Protein AF-A0A925X003-F1 (afdb_monomer_lite)

Secondary structure (DSSP, 8-state):
-EEEESSEEEE-TT-EEEEEEEEE---EEEEESSEEEEES-EEEEEEEE---EEEE-SSEEEEES-EEEEEESSS--EEEEE-SEEEEES-EEESSTTSS--EEEEEESEEEE-TT-EEE-SSEEEEE---HHHHHTTS--------------------------------PPPS-TTSPPP----

pLDDT: mean 78.98, std 20.12, range [41.88, 97.81]

Foldseek 3Di:
DEAAELAEAEAEDAAEAWFEEAAPDQEYEYHHNAEYYYENYEYEREYCEASEYHYHHAAEYEHYLYEYEGAYQHYAYEYEADYQEYAAYLYEYYQPVHVDGHAYEYAYQYYHHDPNYYYHGPHYDYNYVPPVVVVVVPPPPPPPPPPDDPPPPPDDDDDDDDDDDDDPDPDDDDPDPPDDDDDDDD

Structure (mmCIF, N/CA/C/O backbone):
data_AF-A0A925X003-F1
#
_entry.id   AF-A0A925X003-F1
#
loop_
_atom_site.group_PDB
_atom_site.id
_atom_site.type_symbol
_atom_site.label_atom_id
_atom_site.label_alt_id
_atom_site.label_comp_id
_atom_site.label_asym_id
_atom_site.label_entity_id
_atom_site.label_seq_id
_atom_site.pdbx_PDB_ins_code
_atom_site.Cartn_x
_atom_site.Cartn_y
_atom_site.Cartn_z
_atom_site.occupancy
_atom_site.B_iso_or_equiv
_atom_site.auth_seq_id
_atom_site.auth_comp_id
_atom_site.auth_asym_id
_atom_site.auth_atom_id
_atom_site.pdbx_PDB_model_num
ATOM 1 N N . ILE A 1 1 ? -6.497 9.846 -3.759 1.00 91.94 1 ILE A N 1
ATOM 2 C CA . ILE A 1 1 ? -5.250 10.184 -4.488 1.00 91.94 1 ILE A CA 1
ATOM 3 C C . ILE A 1 1 ? -5.078 9.165 -5.602 1.00 91.94 1 ILE A C 1
ATOM 5 O O . ILE A 1 1 ? -5.160 7.982 -5.301 1.00 91.94 1 ILE A O 1
ATOM 9 N N . SER A 1 2 ? -4.863 9.610 -6.844 1.00 94.06 2 SER A N 1
ATOM 10 C CA . SER A 1 2 ? -4.478 8.734 -7.962 1.00 94.06 2 SER A CA 1
ATOM 11 C C . SER A 1 2 ? -3.102 9.140 -8.470 1.00 94.06 2 SER A C 1
ATOM 13 O O . SER A 1 2 ? -2.826 10.336 -8.588 1.00 94.06 2 SER A O 1
ATOM 15 N N . ILE A 1 3 ? -2.245 8.157 -8.727 1.00 95.38 3 ILE A N 1
ATOM 16 C CA . ILE A 1 3 ? -0.948 8.327 -9.376 1.00 95.38 3 ILE A CA 1
ATOM 17 C C . ILE A 1 3 ? -0.920 7.383 -10.565 1.00 95.38 3 ILE A C 1
ATOM 19 O O . ILE A 1 3 ? -0.970 6.167 -10.389 1.00 95.38 3 ILE A O 1
ATOM 23 N N . ASP A 1 4 ? -0.780 7.950 -11.754 1.00 96.44 4 ASP A N 1
ATOM 24 C CA . ASP A 1 4 ? -0.797 7.218 -13.010 1.00 96.44 4 ASP A CA 1
ATOM 25 C C . ASP A 1 4 ? 0.515 7.475 -13.758 1.00 96.44 4 ASP A C 1
ATOM 27 O O . ASP A 1 4 ? 0.908 8.617 -13.998 1.00 96.44 4 ASP A O 1
ATOM 31 N N . SER A 1 5 ? 1.227 6.404 -14.103 1.00 96.94 5 SER A N 1
ATOM 32 C CA . SER A 1 5 ? 2.475 6.460 -14.866 1.00 96.94 5 SER A CA 1
ATOM 33 C C . SER A 1 5 ? 2.458 5.408 -15.961 1.00 96.94 5 SER A C 1
ATOM 35 O O . SER A 1 5 ? 2.131 4.248 -15.718 1.00 96.94 5 SER A O 1
ATOM 37 N N . SER A 1 6 ? 2.896 5.777 -17.164 1.00 95.56 6 SER A N 1
ATOM 38 C CA . SER A 1 6 ? 2.977 4.853 -18.301 1.00 95.56 6 SER A CA 1
ATOM 39 C C . SER A 1 6 ? 4.025 3.751 -18.123 1.00 95.56 6 SER A C 1
ATOM 41 O O . SER A 1 6 ? 4.019 2.774 -18.868 1.00 95.56 6 SER A O 1
ATOM 43 N N . ARG A 1 7 ? 4.938 3.882 -17.150 1.00 95.50 7 ARG A N 1
ATOM 44 C CA . ARG A 1 7 ? 6.029 2.919 -16.957 1.00 95.50 7 ARG A CA 1
ATOM 45 C C . ARG A 1 7 ? 6.270 2.593 -15.494 1.00 95.50 7 ARG A C 1
ATOM 47 O O . ARG A 1 7 ? 5.894 1.516 -15.040 1.00 95.50 7 ARG A O 1
ATOM 54 N N . THR A 1 8 ? 6.912 3.494 -14.762 1.00 96.62 8 THR A N 1
ATOM 55 C CA . THR A 1 8 ? 7.325 3.230 -13.383 1.00 96.62 8 THR A CA 1
ATOM 56 C C . THR A 1 8 ? 6.839 4.334 -12.464 1.00 96.62 8 THR A C 1
ATOM 58 O O . THR A 1 8 ? 6.938 5.512 -12.809 1.00 96.62 8 THR A O 1
ATOM 61 N N . VAL A 1 9 ? 6.347 3.949 -11.289 1.00 97.31 9 VAL A N 1
ATOM 62 C CA . VAL A 1 9 ? 6.157 4.860 -10.156 1.00 97.31 9 VAL A CA 1
ATOM 63 C C . VAL A 1 9 ? 7.247 4.570 -9.135 1.00 97.31 9 VAL A C 1
ATOM 65 O O . VAL A 1 9 ? 7.378 3.435 -8.676 1.00 97.31 9 VAL A O 1
ATOM 68 N N . THR A 1 10 ? 8.018 5.595 -8.778 1.00 96.81 10 THR A N 1
ATOM 69 C CA . THR A 1 10 ? 9.073 5.496 -7.765 1.00 96.81 10 THR A CA 1
ATOM 70 C C . THR A 1 10 ? 8.745 6.404 -6.589 1.00 96.81 10 THR A C 1
ATOM 72 O O . THR A 1 10 ? 8.533 7.600 -6.765 1.00 96.81 10 THR A O 1
ATOM 75 N N . LEU A 1 11 ? 8.730 5.835 -5.386 1.00 95.88 11 LEU A N 1
ATOM 76 C CA . LEU A 1 11 ? 8.597 6.555 -4.119 1.00 95.88 11 LEU A CA 1
ATOM 77 C C . LEU A 1 11 ? 9.862 6.296 -3.307 1.00 95.88 11 LEU A C 1
ATOM 79 O O . LEU A 1 11 ? 10.103 5.162 -2.896 1.00 95.88 11 LEU A O 1
ATOM 83 N N . SER A 1 12 ? 10.679 7.325 -3.104 1.00 95.75 12 SER A N 1
ATOM 84 C CA . SER A 1 12 ? 11.972 7.189 -2.432 1.00 95.75 12 SER A CA 1
ATOM 85 C C . SER A 1 12 ? 12.238 8.293 -1.415 1.00 95.75 12 SER A C 1
ATOM 87 O O . SER A 1 12 ? 11.534 9.301 -1.388 1.00 95.75 12 SER A O 1
ATOM 89 N N . SER A 1 13 ? 13.293 8.130 -0.615 1.00 94.31 13 SER A N 1
ATOM 90 C CA . SER A 1 13 ? 13.905 9.227 0.152 1.00 94.31 13 SER A CA 1
ATOM 91 C C . SER A 1 13 ? 12.955 9.891 1.155 1.00 94.31 13 SER A C 1
ATOM 93 O O . SER A 1 13 ? 12.888 11.114 1.251 1.00 94.31 13 SER A O 1
ATOM 95 N N . GLY A 1 14 ? 12.193 9.088 1.898 1.00 92.38 14 GLY A N 1
ATOM 96 C CA . GLY A 1 14 ? 11.227 9.587 2.875 1.00 92.38 14 GLY A CA 1
ATOM 97 C C . GLY A 1 14 ? 9.902 10.038 2.262 1.00 92.38 14 GLY A C 1
ATOM 98 O O . GLY A 1 14 ? 9.138 10.725 2.941 1.00 92.38 14 GLY A O 1
ATOM 99 N N . ALA A 1 15 ? 9.611 9.685 1.003 1.00 96.12 15 ALA A N 1
ATOM 100 C CA . ALA A 1 15 ? 8.341 10.005 0.357 1.00 96.12 15 ALA A CA 1
ATOM 101 C C . ALA A 1 15 ? 7.148 9.510 1.189 1.00 96.12 15 ALA A C 1
ATOM 103 O O . ALA A 1 15 ? 7.106 8.354 1.623 1.00 96.12 15 ALA A O 1
ATOM 104 N N . ARG A 1 16 ? 6.156 10.387 1.378 1.00 96.25 16 ARG A N 1
ATOM 105 C CA . ARG A 1 16 ? 4.919 10.087 2.106 1.00 96.25 16 ARG A CA 1
ATOM 106 C C . ARG A 1 16 ? 3.718 10.366 1.217 1.00 96.25 16 ARG A C 1
ATOM 108 O O . ARG A 1 16 ? 3.529 11.497 0.782 1.00 96.25 16 ARG A O 1
ATOM 115 N N . LEU A 1 17 ? 2.895 9.350 0.984 1.00 95.00 17 LEU A N 1
ATOM 116 C CA . LEU A 1 17 ? 1.559 9.522 0.422 1.00 95.00 17 LEU A CA 1
ATOM 117 C C . LEU A 1 17 ? 0.558 9.277 1.538 1.00 95.00 17 LEU A C 1
ATOM 119 O O . LEU A 1 17 ? 0.479 8.173 2.068 1.00 95.00 17 LEU A O 1
ATOM 123 N N . ASN A 1 18 ? -0.185 10.312 1.903 1.00 94.38 18 ASN A N 1
ATOM 124 C CA . ASN A 1 18 ? -1.194 10.225 2.942 1.00 94.38 18 ASN A CA 1
ATOM 125 C C . ASN A 1 18 ? -2.528 10.707 2.384 1.00 94.38 18 ASN A C 1
ATOM 127 O O . ASN A 1 18 ? -2.615 11.825 1.876 1.00 94.38 18 ASN A O 1
ATOM 131 N N . ALA A 1 19 ? -3.551 9.871 2.479 1.00 92.69 19 ALA A N 1
ATOM 132 C CA . ALA A 1 19 ? -4.919 10.230 2.165 1.00 92.69 19 ALA A CA 1
ATOM 133 C C . ALA A 1 19 ? -5.775 9.949 3.396 1.00 92.69 19 ALA A C 1
ATOM 135 O O . ALA A 1 19 ? -5.836 8.814 3.859 1.00 92.69 19 ALA A O 1
ATOM 136 N N . ALA A 1 20 ? -6.431 10.987 3.912 1.00 91.12 20 ALA A N 1
ATOM 137 C CA . ALA A 1 20 ? -7.275 10.896 5.093 1.00 91.12 20 ALA A CA 1
ATOM 138 C C . ALA A 1 20 ? -8.682 11.437 4.798 1.00 91.12 20 ALA A C 1
ATOM 140 O O . ALA A 1 20 ? -8.813 12.470 4.141 1.00 91.12 20 ALA A O 1
ATOM 141 N N . ALA A 1 21 ? -9.727 10.770 5.288 1.00 89.06 21 ALA A N 1
ATOM 142 C CA . ALA A 1 21 ? -11.107 11.252 5.205 1.00 89.06 21 ALA A CA 1
ATOM 143 C C . ALA A 1 21 ? -11.893 10.943 6.489 1.00 89.06 21 ALA A C 1
ATOM 145 O O . ALA A 1 21 ? -11.828 9.837 7.010 1.00 89.06 21 ALA A O 1
ATOM 146 N N . ALA A 1 22 ? -12.679 11.901 6.992 1.00 82.75 22 ALA A N 1
ATOM 147 C CA . ALA A 1 22 ? -13.499 11.688 8.192 1.00 82.75 22 ALA A CA 1
ATOM 148 C C . ALA A 1 22 ? -14.695 10.743 7.947 1.00 82.75 22 ALA A C 1
ATOM 150 O O . ALA A 1 22 ? -15.108 10.019 8.845 1.00 82.75 22 ALA A O 1
ATOM 151 N N . GLY A 1 23 ? -15.244 10.749 6.728 1.00 83.12 23 GLY A N 1
ATOM 152 C CA . GLY A 1 23 ? -16.325 9.861 6.294 1.00 83.12 23 GLY A CA 1
ATOM 153 C C . GLY A 1 23 ? -15.812 8.736 5.396 1.00 83.12 23 GLY A C 1
ATOM 154 O O . GLY A 1 23 ? -14.792 8.110 5.676 1.00 83.12 23 GLY A O 1
ATOM 155 N N . THR A 1 24 ? -16.507 8.490 4.290 1.00 83.12 24 THR A N 1
ATOM 156 C CA . THR A 1 24 ? -16.072 7.533 3.266 1.00 83.12 24 THR A CA 1
ATOM 157 C C . THR A 1 24 ? -14.981 8.145 2.384 1.00 83.12 24 THR A C 1
ATOM 159 O O . THR A 1 24 ? -15.151 9.264 1.899 1.00 83.12 24 THR A O 1
ATOM 162 N N . GLY A 1 25 ? -13.870 7.439 2.152 1.00 80.62 25 GLY A N 1
ATOM 163 C CA . GLY A 1 25 ? -12.835 7.898 1.221 1.00 80.62 25 GLY A CA 1
ATOM 164 C C . GLY A 1 25 ? -11.414 7.555 1.648 1.00 80.62 25 GLY A C 1
ATOM 165 O O . GLY A 1 25 ? -11.130 6.431 2.025 1.00 80.62 25 GLY A O 1
ATOM 166 N N . GLY A 1 26 ? -10.486 8.509 1.518 1.00 87.44 26 GLY A N 1
ATOM 167 C CA . GLY A 1 26 ? -9.078 8.287 1.876 1.00 87.44 26 GLY A CA 1
ATOM 168 C C . GLY A 1 26 ? -8.345 7.302 0.957 1.00 87.44 26 GLY A C 1
ATOM 169 O O . GLY A 1 26 ? -7.269 6.833 1.304 1.00 87.44 26 GLY A O 1
ATOM 170 N N . ASN A 1 27 ? -8.904 6.999 -0.218 1.00 91.56 27 ASN A N 1
ATOM 171 C CA . ASN A 1 27 ? -8.339 6.016 -1.138 1.00 91.56 27 ASN A CA 1
ATOM 172 C C . ASN A 1 27 ? -7.027 6.491 -1.770 1.00 91.56 27 ASN A C 1
ATOM 174 O O . ASN A 1 27 ? -6.897 7.654 -2.180 1.00 91.56 27 ASN A O 1
ATOM 178 N N . ILE A 1 28 ? -6.092 5.562 -1.936 1.00 95.44 28 ILE A N 1
ATOM 179 C CA . ILE A 1 28 ? -4.860 5.741 -2.699 1.00 95.44 28 ILE A CA 1
ATOM 180 C C . ILE A 1 28 ? -4.825 4.701 -3.810 1.00 95.44 28 ILE A C 1
ATOM 182 O O . ILE A 1 28 ? -4.938 3.505 -3.561 1.00 95.44 28 ILE A O 1
ATOM 186 N N . THR A 1 29 ? -4.627 5.161 -5.037 1.00 96.38 29 THR A N 1
ATOM 187 C CA . THR A 1 29 ? -4.476 4.300 -6.207 1.00 96.38 29 THR A CA 1
ATOM 188 C C . THR A 1 29 ? -3.176 4.649 -6.908 1.00 96.38 29 THR A C 1
ATOM 190 O O . THR A 1 29 ? -2.893 5.820 -7.163 1.00 96.38 29 THR A O 1
ATOM 193 N N . ILE A 1 30 ? -2.366 3.631 -7.176 1.00 97.38 30 ILE A N 1
ATOM 194 C CA . ILE A 1 30 ? -1.112 3.737 -7.913 1.00 97.38 30 ILE A CA 1
ATOM 195 C C . ILE A 1 30 ? -1.208 2.792 -9.099 1.00 97.38 30 ILE A C 1
ATOM 197 O O . ILE A 1 30 ? -1.195 1.576 -8.920 1.00 97.38 30 ILE A O 1
ATOM 201 N N . ASN A 1 31 ? -1.260 3.358 -10.298 1.00 97.62 31 ASN A N 1
ATOM 202 C CA . ASN A 1 31 ? -1.236 2.622 -11.549 1.00 97.62 31 ASN A CA 1
ATOM 203 C C . ASN A 1 31 ? 0.099 2.886 -12.244 1.00 97.62 31 ASN A C 1
ATOM 205 O O . ASN A 1 31 ? 0.402 4.007 -12.660 1.00 97.62 31 ASN A O 1
ATOM 209 N N . ALA A 1 32 ? 0.913 1.844 -12.373 1.00 97.31 32 ALA A N 1
ATOM 210 C CA . ALA A 1 32 ? 2.138 1.885 -13.154 1.00 97.31 32 ALA A CA 1
ATOM 211 C C . ALA A 1 32 ? 2.002 0.956 -14.358 1.00 97.31 32 ALA A C 1
ATOM 213 O O . ALA A 1 32 ? 1.688 -0.217 -14.194 1.00 97.31 32 ALA A O 1
ATOM 214 N N . GLY A 1 33 ? 2.321 1.436 -15.560 1.00 95.94 33 GLY A N 1
ATOM 215 C CA . GLY A 1 33 ? 2.274 0.607 -16.771 1.00 95.94 33 GLY A CA 1
ATOM 216 C C . GLY A 1 33 ? 3.242 -0.582 -16.753 1.00 95.94 33 GLY A C 1
ATOM 217 O O . GLY A 1 33 ? 3.091 -1.514 -17.537 1.00 95.94 33 GLY A O 1
ATOM 218 N N . ARG A 1 34 ? 4.232 -0.584 -15.851 1.00 96.88 34 ARG A N 1
ATOM 219 C CA . ARG A 1 34 ? 5.168 -1.696 -15.658 1.00 96.88 34 ARG A CA 1
ATOM 220 C C . ARG A 1 34 ? 5.416 -2.013 -14.187 1.00 96.88 34 ARG A C 1
ATOM 222 O O . ARG A 1 34 ? 5.134 -3.128 -13.760 1.00 96.88 34 ARG A O 1
ATOM 229 N N . SER A 1 35 ? 5.971 -1.078 -13.418 1.00 97.31 35 SER A N 1
ATOM 230 C CA . SER A 1 35 ? 6.507 -1.392 -12.085 1.00 97.31 35 SER A CA 1
ATOM 231 C C . SER A 1 35 ? 6.271 -0.289 -11.058 1.00 97.31 35 SER A C 1
ATOM 233 O O . SER A 1 35 ? 6.329 0.895 -11.376 1.00 97.31 35 SER A O 1
ATOM 235 N N . VAL A 1 36 ? 6.122 -0.674 -9.794 1.00 97.81 36 VAL A N 1
ATOM 236 C CA . VAL A 1 36 ? 6.155 0.245 -8.650 1.00 97.81 36 VAL A CA 1
ATOM 237 C C . VAL A 1 36 ? 7.387 -0.072 -7.812 1.00 97.81 36 VAL A C 1
ATOM 239 O O . VAL A 1 36 ? 7.622 -1.224 -7.451 1.00 97.81 36 VAL A O 1
ATOM 242 N N . GLN A 1 37 ? 8.191 0.947 -7.517 1.00 97.31 37 GLN A N 1
ATOM 243 C CA . GLN A 1 37 ? 9.377 0.832 -6.675 1.00 97.31 37 GLN A CA 1
ATOM 244 C C . GLN A 1 37 ? 9.262 1.769 -5.483 1.00 97.31 37 GLN A C 1
ATOM 246 O O . GLN A 1 37 ? 9.057 2.974 -5.629 1.00 97.31 37 GLN A O 1
ATOM 251 N N . ARG A 1 38 ? 9.413 1.211 -4.289 1.00 96.75 38 ARG A N 1
ATOM 252 C CA . ARG A 1 38 ? 9.300 1.935 -3.032 1.00 96.75 38 ARG A CA 1
ATOM 253 C C . ARG A 1 38 ? 10.524 1.685 -2.180 1.00 96.75 38 ARG A C 1
ATOM 255 O O . ARG A 1 38 ? 10.875 0.535 -1.934 1.00 96.75 38 ARG A O 1
ATOM 262 N N . ARG A 1 39 ? 11.167 2.759 -1.738 1.00 97.38 39 ARG A N 1
ATOM 263 C CA . ARG A 1 39 ? 12.346 2.705 -0.878 1.00 97.38 39 ARG A CA 1
ATOM 264 C C . ARG A 1 39 ? 12.253 3.781 0.190 1.00 97.38 39 ARG A C 1
ATOM 266 O O . ARG A 1 39 ? 12.095 4.942 -0.155 1.00 97.38 39 ARG A O 1
ATOM 273 N N . ASP A 1 40 ? 12.362 3.415 1.460 1.00 96.81 40 ASP A N 1
ATOM 274 C CA . ASP A 1 40 ? 12.322 4.380 2.568 1.00 96.81 40 ASP A CA 1
ATOM 275 C C . ASP A 1 40 ? 11.092 5.308 2.469 1.00 96.81 40 ASP A C 1
ATOM 277 O O . ASP A 1 40 ? 11.211 6.531 2.444 1.00 96.81 40 ASP A O 1
ATOM 281 N N . SER A 1 41 ? 9.897 4.736 2.292 1.00 97.06 41 SER A N 1
ATOM 282 C CA . SER A 1 41 ? 8.677 5.498 1.989 1.00 97.06 41 SER A CA 1
ATOM 283 C C . SER A 1 41 ? 7.471 5.016 2.789 1.00 97.06 41 SER A C 1
ATOM 285 O O . SER A 1 41 ? 7.400 3.861 3.213 1.00 97.06 41 SER A O 1
ATOM 287 N N . THR A 1 42 ? 6.454 5.864 2.915 1.00 97.12 42 THR A N 1
ATOM 288 C CA . THR A 1 42 ? 5.212 5.542 3.633 1.00 97.12 42 THR A CA 1
ATOM 289 C C . THR A 1 42 ? 3.992 5.838 2.767 1.00 97.12 42 THR A C 1
ATOM 291 O O . THR A 1 42 ? 3.889 6.914 2.182 1.00 97.12 42 THR A O 1
ATOM 294 N N . ILE A 1 43 ? 3.063 4.884 2.684 1.00 96.44 43 ILE A N 1
ATOM 295 C CA . ILE A 1 43 ? 1.721 5.098 2.136 1.00 96.44 43 ILE A CA 1
ATOM 296 C C . ILE A 1 43 ? 0.733 4.839 3.259 1.00 96.44 43 ILE A C 1
ATOM 298 O O . ILE A 1 43 ? 0.748 3.750 3.829 1.00 96.44 43 ILE A O 1
ATOM 302 N N . THR A 1 44 ? -0.131 5.812 3.521 1.00 94.94 44 THR A N 1
ATOM 303 C CA . THR A 1 44 ? -1.205 5.703 4.502 1.00 94.94 44 THR A CA 1
ATOM 304 C C . THR A 1 44 ? -2.523 6.117 3.867 1.00 94.94 44 THR A C 1
ATOM 306 O O . THR A 1 44 ? -2.667 7.254 3.423 1.00 94.94 44 THR A O 1
ATOM 309 N N . ALA A 1 45 ? -3.482 5.200 3.832 1.00 93.81 45 ALA A N 1
ATOM 310 C CA . ALA A 1 45 ? -4.873 5.488 3.511 1.00 93.81 45 ALA A CA 1
ATOM 311 C C . ALA A 1 45 ? -5.690 5.333 4.790 1.00 93.81 45 ALA A C 1
ATOM 313 O O . ALA A 1 45 ? -5.748 4.243 5.353 1.00 93.81 45 ALA A O 1
ATOM 314 N N . ALA A 1 46 ? -6.295 6.413 5.266 1.00 91.19 46 ALA A N 1
ATOM 315 C CA . ALA A 1 46 ? -7.083 6.419 6.487 1.00 91.19 46 ALA A CA 1
ATOM 316 C C . ALA A 1 46 ? -8.470 6.989 6.214 1.00 91.19 46 ALA A C 1
ATOM 318 O O . ALA A 1 46 ? -8.606 8.097 5.697 1.00 91.19 46 ALA A O 1
ATOM 319 N N . ALA A 1 47 ? -9.520 6.262 6.571 1.00 86.75 47 ALA A N 1
ATOM 320 C CA . ALA A 1 47 ? -10.862 6.806 6.460 1.00 86.75 47 ALA A CA 1
ATOM 321 C C . ALA A 1 47 ? -11.817 6.307 7.536 1.00 86.75 47 ALA A C 1
ATOM 323 O O . ALA A 1 47 ? -11.628 5.234 8.112 1.00 86.75 47 ALA A O 1
ATOM 324 N N . GLY A 1 48 ? -12.879 7.085 7.758 1.00 80.12 48 GLY A N 1
ATOM 325 C CA . GLY A 1 48 ? -14.047 6.645 8.514 1.00 80.12 48 GLY A CA 1
ATOM 326 C C . GLY A 1 48 ? -14.597 5.343 7.934 1.00 80.12 48 GLY A C 1
ATOM 327 O O . GLY A 1 48 ? -14.705 4.360 8.651 1.00 80.12 48 GLY A O 1
ATOM 328 N N . ASN A 1 49 ? -14.821 5.293 6.618 1.00 81.44 49 ASN A N 1
ATOM 329 C CA . ASN A 1 49 ? -15.153 4.071 5.877 1.00 81.44 49 ASN A CA 1
ATOM 330 C C . ASN A 1 49 ? -14.266 3.944 4.626 1.00 81.44 49 ASN A C 1
ATOM 332 O O . ASN A 1 49 ? -14.020 4.945 3.950 1.00 81.44 49 ASN A O 1
ATOM 336 N N . GLN A 1 50 ? -13.855 2.718 4.274 1.00 75.62 50 GLN A N 1
ATOM 337 C CA . GLN A 1 50 ? -13.209 2.408 2.987 1.00 75.62 50 GLN A CA 1
ATOM 338 C C . GLN A 1 50 ? -11.864 3.106 2.705 1.00 75.62 50 GLN A C 1
ATOM 340 O O . GLN A 1 50 ? -11.659 3.595 1.601 1.00 75.62 50 GLN A O 1
ATOM 345 N N . GLY A 1 51 ? -10.922 3.119 3.654 1.00 87.44 51 GLY A N 1
ATOM 346 C CA . GLY A 1 51 ? -9.553 3.608 3.422 1.00 87.44 51 GLY A CA 1
ATOM 347 C C . GLY A 1 51 ? -8.724 2.639 2.572 1.00 87.44 51 GLY A C 1
ATOM 348 O O . GLY A 1 51 ? -7.913 1.896 3.119 1.00 87.44 51 GLY A O 1
ATOM 349 N N . ASN A 1 52 ? -8.947 2.599 1.253 1.00 91.94 52 ASN A N 1
ATOM 350 C CA . ASN A 1 52 ? -8.344 1.581 0.388 1.00 91.94 52 ASN A CA 1
ATOM 351 C C . ASN A 1 52 ? -7.002 2.006 -0.213 1.00 91.94 52 ASN A C 1
ATOM 353 O O . ASN A 1 52 ? -6.782 3.170 -0.553 1.00 91.94 52 ASN A O 1
ATOM 357 N N . ILE A 1 53 ? -6.133 1.024 -0.436 1.00 96.00 53 ILE A N 1
ATOM 358 C CA . ILE A 1 53 ? -4.892 1.172 -1.194 1.00 96.00 53 ILE A CA 1
ATOM 359 C C . ILE A 1 53 ? -4.918 0.167 -2.339 1.00 96.00 53 ILE A C 1
ATOM 361 O O . ILE A 1 53 ? -4.976 -1.032 -2.101 1.00 96.00 53 ILE A O 1
ATOM 365 N N . ALA A 1 54 ? -4.835 0.648 -3.573 1.00 96.88 54 ALA A N 1
ATOM 366 C CA . ALA A 1 54 ? -4.697 -0.189 -4.759 1.00 96.88 54 ALA A CA 1
ATOM 367 C C . ALA A 1 54 ? -3.360 0.105 -5.446 1.00 96.88 54 ALA A C 1
ATOM 369 O O . ALA A 1 54 ? -3.070 1.256 -5.780 1.00 96.88 54 ALA A O 1
ATOM 370 N N . ILE A 1 55 ? -2.542 -0.928 -5.642 1.00 97.38 55 ILE A N 1
ATOM 371 C CA . ILE A 1 55 ? -1.262 -0.853 -6.347 1.00 97.38 55 ILE A CA 1
ATOM 372 C C . ILE A 1 55 ? -1.319 -1.816 -7.531 1.00 97.38 55 ILE A C 1
ATOM 374 O O . ILE A 1 55 ? -1.205 -3.028 -7.360 1.00 97.38 55 ILE A O 1
ATOM 378 N N . ASN A 1 56 ? -1.458 -1.250 -8.727 1.00 97.06 56 ASN A N 1
ATOM 379 C CA . ASN A 1 56 ? -1.551 -1.988 -9.978 1.00 97.06 56 ASN A CA 1
ATOM 380 C C . ASN A 1 56 ? -0.255 -1.792 -10.766 1.00 97.06 56 ASN A C 1
ATOM 382 O O . ASN A 1 56 ? 0.105 -0.667 -11.133 1.00 97.06 56 ASN A O 1
ATOM 386 N N . ALA A 1 57 ? 0.472 -2.883 -10.997 1.00 96.56 57 ALA A N 1
ATOM 387 C CA . ALA A 1 57 ? 1.750 -2.850 -11.694 1.00 96.56 57 ALA A CA 1
ATOM 388 C C . ALA A 1 57 ? 1.985 -4.182 -12.417 1.00 96.56 57 ALA A C 1
ATOM 390 O O . ALA A 1 57 ? 2.445 -5.124 -11.785 1.00 96.56 57 ALA A O 1
ATOM 391 N N . PRO A 1 58 ? 1.766 -4.280 -13.738 1.00 95.88 58 PRO A N 1
ATOM 392 C CA . PRO A 1 58 ? 1.739 -5.563 -14.440 1.00 95.88 58 PRO A CA 1
ATOM 393 C C . PRO A 1 58 ? 2.994 -6.424 -14.268 1.00 95.88 58 PRO A C 1
ATOM 395 O O . PRO A 1 58 ? 2.934 -7.641 -14.373 1.00 95.88 58 PRO A O 1
ATOM 398 N N . HIS A 1 59 ? 4.156 -5.813 -14.034 1.00 96.19 59 HIS A N 1
ATOM 399 C CA . HIS A 1 59 ? 5.412 -6.538 -13.910 1.00 96.19 59 HIS A CA 1
ATOM 400 C C . HIS A 1 59 ? 5.823 -6.760 -12.456 1.00 96.19 59 HIS A C 1
ATOM 402 O O . HIS A 1 59 ? 6.111 -7.888 -12.071 1.00 96.19 59 HIS A O 1
ATOM 408 N N . SER A 1 60 ? 5.939 -5.700 -11.651 1.00 96.50 60 SER A N 1
ATOM 409 C CA . SER A 1 60 ? 6.510 -5.853 -10.308 1.00 96.50 60 SER A CA 1
ATOM 410 C C . SER A 1 60 ? 6.149 -4.744 -9.328 1.00 96.50 60 SER A C 1
ATOM 412 O O . SER A 1 60 ? 6.220 -3.563 -9.679 1.00 96.50 60 SER A O 1
ATOM 414 N N . VAL A 1 61 ? 5.944 -5.117 -8.066 1.00 97.81 61 VAL A N 1
ATOM 415 C CA . VAL A 1 61 ? 5.902 -4.209 -6.913 1.00 97.81 61 VAL A CA 1
ATOM 416 C C . VAL A 1 61 ? 7.059 -4.545 -5.976 1.00 97.81 61 VAL A C 1
ATOM 418 O O . VAL A 1 61 ? 7.121 -5.629 -5.404 1.00 97.81 61 VAL A O 1
ATOM 421 N N . ILE A 1 62 ? 7.991 -3.607 -5.822 1.00 97.56 62 ILE A N 1
ATOM 422 C CA . ILE A 1 62 ? 9.170 -3.760 -4.963 1.00 97.56 62 ILE A CA 1
ATOM 423 C C . ILE A 1 62 ? 9.057 -2.767 -3.810 1.00 97.56 62 ILE A C 1
ATOM 425 O O . ILE A 1 62 ? 9.006 -1.557 -4.039 1.00 97.56 62 ILE A O 1
ATOM 429 N N . VAL A 1 63 ? 9.042 -3.275 -2.580 1.00 97.06 63 VAL A N 1
ATOM 430 C CA . VAL A 1 63 ? 8.880 -2.505 -1.345 1.00 97.06 63 VAL A CA 1
ATOM 431 C C . VAL A 1 63 ? 10.086 -2.764 -0.446 1.00 97.06 63 VAL A C 1
ATOM 433 O O . VAL A 1 63 ? 10.299 -3.878 0.027 1.00 97.06 63 VAL A O 1
ATOM 436 N N . LEU A 1 64 ? 10.908 -1.733 -0.259 1.00 97.38 64 LEU A N 1
ATOM 437 C CA . LEU A 1 64 ? 12.153 -1.773 0.506 1.00 97.38 64 LEU A CA 1
ATOM 438 C C . LEU A 1 64 ? 12.076 -0.755 1.645 1.00 97.38 64 LEU A C 1
ATOM 440 O O . LEU A 1 64 ? 11.782 0.417 1.383 1.00 97.38 64 LEU A O 1
ATOM 444 N N . ASN A 1 65 ? 12.359 -1.169 2.882 1.00 97.00 65 ASN A N 1
ATOM 445 C CA . ASN A 1 65 ? 12.343 -0.293 4.064 1.00 97.00 65 ASN A CA 1
ATOM 446 C C . ASN A 1 65 ? 11.095 0.614 4.122 1.00 97.00 65 ASN A C 1
ATOM 448 O O . ASN A 1 65 ? 11.197 1.817 4.360 1.00 97.00 65 ASN A O 1
ATOM 452 N N . SER A 1 66 ? 9.926 0.100 3.744 1.00 97.81 66 SER A N 1
ATOM 453 C CA . SER A 1 66 ? 8.746 0.933 3.506 1.00 97.81 66 SER A CA 1
ATOM 454 C C . SER A 1 66 ? 7.516 0.374 4.199 1.00 97.81 66 SER A C 1
ATOM 456 O O . SER A 1 66 ? 7.395 -0.827 4.435 1.00 97.81 66 SER A O 1
ATOM 458 N N . THR A 1 67 ? 6.565 1.265 4.464 1.00 97.19 67 THR A N 1
ATOM 459 C CA . THR A 1 67 ? 5.293 0.909 5.095 1.00 97.19 67 THR A CA 1
ATOM 460 C C . THR A 1 67 ? 4.124 1.226 4.163 1.00 97.19 67 THR A C 1
ATOM 462 O O . THR A 1 67 ? 4.093 2.274 3.498 1.00 97.19 67 THR A O 1
ATOM 465 N N . ILE A 1 68 ? 3.170 0.300 4.092 1.00 96.56 68 ILE A N 1
ATOM 466 C CA . ILE A 1 68 ? 1.852 0.455 3.467 1.00 96.56 68 ILE A CA 1
ATOM 467 C C . ILE A 1 68 ? 0.828 0.231 4.569 1.00 96.56 68 ILE A C 1
ATOM 469 O O . ILE A 1 68 ? 0.779 -0.862 5.117 1.00 96.56 68 ILE A O 1
ATOM 473 N N . THR A 1 69 ? 0.015 1.232 4.880 1.00 95.00 69 THR A N 1
ATOM 474 C CA . THR A 1 69 ? -0.961 1.146 5.964 1.00 95.00 69 THR A CA 1
ATOM 475 C C . THR A 1 69 ? -2.333 1.575 5.480 1.00 95.00 69 THR A C 1
ATOM 477 O O . THR A 1 69 ? -2.506 2.717 5.056 1.00 95.00 69 THR A O 1
ATOM 480 N N . ALA A 1 70 ? -3.314 0.688 5.596 1.00 92.75 70 ALA A N 1
ATOM 481 C CA . ALA A 1 70 ? -4.719 1.032 5.427 1.00 92.75 70 ALA A CA 1
ATOM 482 C C . ALA A 1 70 ? -5.408 1.056 6.793 1.00 92.75 70 ALA A C 1
ATOM 484 O O . ALA A 1 70 ? -5.182 0.187 7.634 1.00 92.75 70 ALA A O 1
ATOM 485 N N . GLN A 1 71 ? -6.243 2.065 7.018 1.00 89.75 71 GLN A N 1
ATOM 486 C CA . GLN A 1 71 ? -7.010 2.247 8.244 1.00 89.75 71 GLN A CA 1
ATOM 487 C C . GLN A 1 71 ? -8.470 2.512 7.887 1.00 89.75 71 GLN A C 1
ATOM 489 O O . GLN A 1 71 ? -8.781 3.442 7.139 1.00 89.75 71 GLN A O 1
ATOM 494 N N . ALA A 1 72 ? -9.362 1.718 8.470 1.00 84.56 72 ALA A N 1
ATOM 495 C CA . ALA A 1 72 ? -10.799 1.948 8.450 1.00 84.56 72 ALA A CA 1
ATOM 496 C C . ALA A 1 72 ? -11.314 1.968 9.896 1.00 84.56 72 ALA A C 1
ATOM 498 O O . ALA A 1 72 ? -10.945 1.094 10.676 1.00 84.56 72 ALA A O 1
ATOM 499 N N . GLN A 1 73 ? -12.124 2.970 10.251 1.00 80.75 73 GLN A N 1
ATOM 500 C CA . GLN A 1 73 ? -12.754 3.079 11.581 1.00 80.75 73 GLN A CA 1
ATOM 501 C C . GLN A 1 73 ? -14.139 2.407 11.634 1.00 80.75 73 GLN A C 1
ATOM 503 O O . GLN A 1 73 ? -14.572 1.950 12.685 1.00 80.75 73 GLN A O 1
ATOM 508 N N . GLY A 1 74 ? -14.845 2.376 10.504 1.00 77.44 74 GLY A N 1
ATOM 509 C CA . GLY A 1 74 ? -16.166 1.782 10.325 1.00 77.44 74 GLY A CA 1
ATOM 510 C C . GLY A 1 74 ? -16.108 0.543 9.435 1.00 77.44 74 GLY A C 1
ATOM 511 O O . GLY A 1 74 ? -15.386 -0.411 9.717 1.00 77.44 74 GLY A O 1
ATOM 512 N N . THR A 1 75 ? -16.873 0.521 8.340 1.00 70.94 75 THR A N 1
ATOM 513 C CA . THR A 1 75 ? -16.896 -0.647 7.443 1.00 70.94 75 THR A CA 1
ATOM 514 C C . THR A 1 75 ? -15.684 -0.658 6.514 1.00 70.94 75 THR A C 1
ATOM 516 O O . THR A 1 75 ? -15.538 0.219 5.664 1.00 70.94 75 THR A O 1
ATOM 519 N N . GLY A 1 76 ? -14.840 -1.680 6.715 1.00 68.69 76 GLY A N 1
ATOM 520 C CA . GLY A 1 76 ? -13.899 -2.306 5.778 1.00 68.69 76 GLY A CA 1
ATOM 521 C C . GLY A 1 76 ? -13.057 -1.397 4.876 1.00 68.69 76 GLY A C 1
ATOM 522 O O . GLY A 1 76 ? -13.576 -0.724 3.994 1.00 68.69 76 GLY A O 1
ATOM 523 N N . GLY A 1 77 ? -11.734 -1.481 5.014 1.00 83.38 77 GLY A N 1
ATOM 524 C CA . GLY A 1 77 ? -10.782 -1.095 3.967 1.00 83.38 77 GLY A CA 1
ATOM 525 C C . GLY A 1 77 ? -10.233 -2.319 3.228 1.00 83.38 77 GLY A C 1
ATOM 526 O O . GLY A 1 77 ? -10.429 -3.458 3.672 1.00 83.38 77 GLY A O 1
ATOM 527 N N . ALA A 1 78 ? -9.516 -2.068 2.134 1.00 91.88 78 ALA A N 1
ATOM 528 C CA . ALA A 1 78 ? -8.764 -3.065 1.384 1.00 91.88 78 ALA A CA 1
ATOM 529 C C . ALA A 1 78 ? -7.374 -2.550 0.972 1.00 91.88 78 ALA A C 1
ATOM 531 O O . ALA A 1 78 ? -7.227 -1.409 0.536 1.00 91.88 78 ALA A O 1
ATOM 532 N N . ILE A 1 79 ? -6.362 -3.411 1.053 1.00 95.31 79 ILE A N 1
ATOM 533 C CA . ILE A 1 79 ? -5.073 -3.242 0.379 1.00 95.31 79 ILE A CA 1
ATOM 534 C C . ILE A 1 79 ? -5.031 -4.275 -0.743 1.00 95.31 79 ILE A C 1
ATOM 536 O O . ILE A 1 79 ? -5.028 -5.467 -0.464 1.00 95.31 79 ILE A O 1
ATOM 540 N N . SER A 1 80 ? -4.992 -3.833 -1.995 1.00 96.31 80 SER A N 1
ATOM 541 C CA . SER A 1 80 ? -4.872 -4.698 -3.169 1.00 96.31 80 SER A CA 1
ATOM 542 C C . SER A 1 80 ? -3.549 -4.436 -3.874 1.00 96.31 80 SER A C 1
ATOM 544 O O . SER A 1 80 ? -3.238 -3.290 -4.206 1.00 96.31 80 SER A O 1
ATOM 546 N N . ILE A 1 81 ? -2.778 -5.493 -4.109 1.00 96.56 81 ILE A N 1
ATOM 547 C CA . ILE A 1 81 ? -1.508 -5.446 -4.833 1.00 96.56 81 ILE A CA 1
ATOM 548 C C . ILE A 1 81 ? -1.576 -6.499 -5.940 1.00 96.56 81 ILE A C 1
ATOM 550 O O . ILE A 1 81 ? -1.681 -7.686 -5.639 1.00 96.56 81 ILE A O 1
ATOM 554 N N . ASP A 1 82 ? -1.527 -6.055 -7.197 1.00 96.19 82 ASP A N 1
ATOM 555 C CA . ASP A 1 82 ? -1.676 -6.925 -8.376 1.00 96.19 82 ASP A CA 1
ATOM 556 C C . ASP A 1 82 ? -0.515 -6.774 -9.386 1.00 96.19 82 ASP A C 1
ATOM 558 O O . ASP A 1 82 ? -0.584 -5.966 -10.326 1.00 96.19 82 ASP A O 1
ATOM 562 N N . PRO A 1 83 ? 0.622 -7.456 -9.144 1.00 95.75 83 PRO A N 1
ATOM 563 C CA . PRO A 1 83 ? 1.704 -7.594 -10.107 1.00 95.75 83 PRO A CA 1
ATOM 564 C C . PRO A 1 83 ? 2.111 -9.050 -10.331 1.00 95.75 83 PRO A C 1
ATOM 566 O O . PRO A 1 83 ? 1.912 -9.897 -9.481 1.00 95.75 83 PRO A O 1
ATOM 569 N N . ARG A 1 84 ? 2.885 -9.336 -11.377 1.00 93.94 84 ARG A N 1
ATOM 570 C CA . ARG A 1 84 ? 3.516 -10.665 -11.505 1.00 93.94 84 ARG A CA 1
ATOM 571 C C . ARG A 1 84 ? 4.517 -10.990 -10.388 1.00 93.94 84 ARG A C 1
ATOM 573 O O . ARG A 1 84 ? 4.650 -12.138 -9.981 1.00 93.94 84 ARG A O 1
ATOM 580 N N . PHE A 1 85 ? 5.232 -9.986 -9.880 1.00 93.00 85 PHE A N 1
ATOM 581 C CA . PHE A 1 85 ? 6.248 -10.167 -8.836 1.00 93.00 85 PHE A CA 1
ATOM 582 C C . PHE A 1 85 ? 6.080 -9.161 -7.695 1.00 93.00 85 PHE A C 1
ATOM 584 O O . PHE A 1 85 ? 6.102 -7.950 -7.924 1.00 93.00 85 PHE A O 1
ATOM 591 N N . VAL A 1 86 ? 6.007 -9.645 -6.456 1.00 95.31 86 VAL A N 1
ATOM 592 C CA . VAL A 1 86 ? 6.057 -8.823 -5.239 1.00 95.31 86 VAL A CA 1
ATOM 593 C C . VAL A 1 86 ? 7.327 -9.128 -4.459 1.00 95.31 86 VAL A C 1
ATOM 595 O O . VAL A 1 86 ? 7.637 -10.285 -4.186 1.00 95.31 86 VAL A O 1
ATOM 598 N N . VAL A 1 87 ? 8.048 -8.080 -4.064 1.00 95.44 87 VAL A N 1
ATOM 599 C CA . VAL A 1 87 ? 9.217 -8.187 -3.184 1.00 95.44 87 VAL A CA 1
ATOM 600 C C . VAL A 1 87 ? 9.034 -7.271 -1.984 1.00 95.44 87 VAL A C 1
ATOM 602 O O . VAL A 1 87 ? 8.911 -6.057 -2.154 1.00 95.44 87 VAL A O 1
ATOM 605 N N . LEU A 1 88 ? 9.065 -7.842 -0.783 1.00 95.62 88 LEU A N 1
ATOM 606 C CA . LEU A 1 88 ? 9.076 -7.131 0.490 1.00 95.62 88 LEU A CA 1
ATOM 607 C C . LEU A 1 88 ? 10.425 -7.365 1.176 1.00 95.62 88 LEU A C 1
ATOM 609 O O . LEU A 1 88 ? 10.800 -8.503 1.457 1.00 95.62 88 LEU A O 1
ATOM 613 N N . ASN A 1 89 ? 11.157 -6.284 1.434 1.00 95.44 89 ASN A N 1
ATOM 614 C CA . ASN A 1 89 ? 12.402 -6.312 2.198 1.00 95.44 89 ASN A CA 1
ATOM 615 C C . ASN A 1 89 ? 12.352 -5.242 3.289 1.00 95.44 89 ASN A C 1
ATOM 617 O O . ASN A 1 89 ? 12.134 -4.069 2.961 1.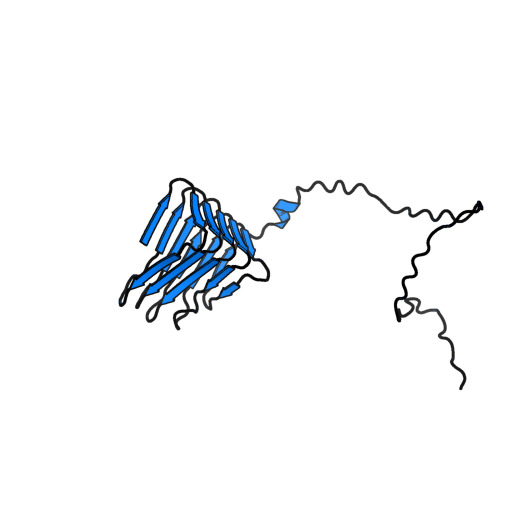00 95.44 89 ASN A O 1
ATOM 621 N N . LYS A 1 90 ? 12.522 -5.619 4.564 1.00 96.25 90 LYS A N 1
ATOM 622 C CA . LYS A 1 90 ? 12.400 -4.709 5.718 1.00 96.25 90 LYS A CA 1
ATOM 623 C C . LYS A 1 90 ? 11.129 -3.861 5.678 1.00 96.25 90 LYS A C 1
ATOM 625 O O . LYS A 1 90 ? 11.164 -2.659 5.932 1.00 96.25 90 LYS A O 1
ATOM 630 N N . SER A 1 91 ? 10.025 -4.444 5.224 1.00 97.19 91 SER A N 1
ATOM 631 C CA . SER A 1 91 ? 8.822 -3.691 4.872 1.00 97.19 91 SER A CA 1
ATOM 632 C C . SER A 1 91 ? 7.581 -4.255 5.532 1.00 97.19 91 SER A C 1
ATOM 634 O O . SER A 1 91 ? 7.460 -5.460 5.735 1.00 97.19 91 SER A O 1
ATOM 636 N N . THR A 1 92 ? 6.628 -3.371 5.810 1.00 96.81 92 THR A N 1
ATOM 637 C CA . THR A 1 92 ? 5.393 -3.743 6.498 1.00 96.81 92 THR A CA 1
ATOM 638 C C . THR A 1 92 ? 4.177 -3.337 5.682 1.00 96.81 92 THR A C 1
ATOM 640 O O . THR A 1 92 ? 4.001 -2.162 5.355 1.00 96.81 92 THR A O 1
ATOM 643 N N . ILE A 1 93 ? 3.312 -4.305 5.394 1.00 95.81 93 ILE A N 1
ATOM 644 C CA . ILE A 1 93 ? 1.948 -4.075 4.916 1.00 95.81 93 ILE A CA 1
ATOM 645 C C . ILE A 1 93 ? 1.027 -4.243 6.120 1.00 95.81 93 ILE A C 1
ATOM 647 O O . ILE A 1 93 ? 0.983 -5.315 6.710 1.00 95.81 93 ILE A O 1
ATOM 651 N N . ASN A 1 94 ? 0.328 -3.186 6.516 1.00 93.62 94 ASN A N 1
ATOM 652 C CA . ASN A 1 94 ? -0.451 -3.136 7.743 1.00 93.62 94 ASN A CA 1
ATOM 653 C C . ASN A 1 94 ? -1.929 -2.847 7.456 1.00 93.62 94 ASN A C 1
ATOM 655 O O . ASN A 1 94 ? -2.306 -1.710 7.166 1.00 93.62 94 ASN A O 1
ATOM 659 N N . GLY A 1 95 ? -2.753 -3.887 7.565 1.00 91.06 95 GLY A N 1
ATOM 660 C CA . GLY A 1 95 ? -4.211 -3.820 7.552 1.00 91.06 95 GLY A CA 1
ATOM 661 C C . GLY A 1 95 ? -4.851 -3.766 8.946 1.00 91.06 95 GLY A C 1
ATOM 662 O O . GLY A 1 95 ? -6.068 -3.683 9.039 1.00 91.06 95 GLY A O 1
ATOM 663 N N . LEU A 1 96 ? -4.069 -3.782 10.032 1.00 88.44 96 LEU A N 1
ATOM 664 C CA . LEU A 1 96 ? -4.572 -3.793 11.418 1.00 88.44 96 LEU A CA 1
ATOM 665 C C . LEU A 1 96 ? -4.565 -2.408 12.089 1.00 88.44 96 LEU A C 1
ATOM 667 O O . LEU A 1 96 ? -5.068 -2.232 13.197 1.00 88.44 96 LEU A O 1
ATOM 671 N N . ALA A 1 97 ? -3.990 -1.393 11.443 1.00 79.00 97 ALA A N 1
ATOM 672 C CA . ALA A 1 97 ? -3.685 -0.108 12.074 1.00 79.00 97 ALA A CA 1
ATOM 673 C C . ALA A 1 97 ? -4.903 0.774 12.417 1.00 79.00 97 ALA A C 1
ATOM 675 O O . ALA A 1 97 ? -4.719 1.826 13.029 1.00 79.00 97 ALA A O 1
ATOM 676 N N . GLY A 1 98 ? -6.113 0.423 11.971 1.00 73.81 98 GLY A N 1
ATOM 677 C CA . GLY A 1 98 ? -7.328 1.233 12.138 1.00 73.81 98 GLY A CA 1
ATOM 678 C C . GLY 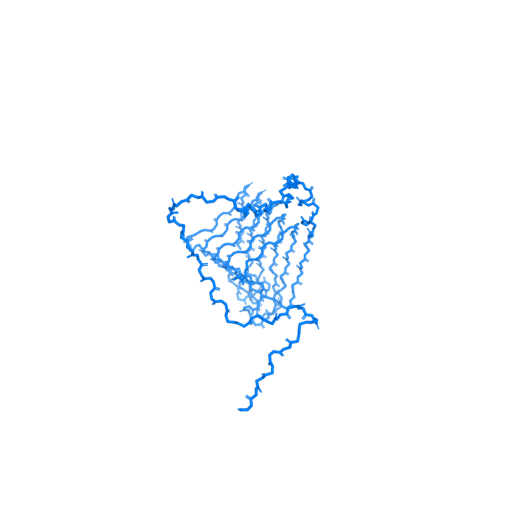A 1 98 ? -8.242 0.812 13.290 1.00 73.81 98 GLY A C 1
ATOM 679 O O . GLY A 1 98 ? -9.267 1.452 13.489 1.00 73.81 98 GLY A O 1
ATOM 680 N N . GLY A 1 99 ? -7.909 -0.255 14.023 1.00 75.62 99 GLY A N 1
ATOM 681 C CA . GLY A 1 99 ? -8.799 -0.882 15.011 1.00 75.62 99 GLY A CA 1
ATOM 682 C C . GLY A 1 99 ? -9.780 -1.886 14.397 1.00 75.62 99 GLY A C 1
ATOM 683 O O . GLY A 1 99 ? -10.166 -2.837 15.067 1.00 75.62 99 GLY A O 1
ATOM 684 N N . GLN A 1 100 ? -10.101 -1.732 13.109 1.00 83.81 100 GLN A N 1
ATOM 685 C CA . GLN A 1 100 ? -10.768 -2.745 12.300 1.00 83.81 100 GLN A CA 1
ATOM 686 C C . GLN A 1 100 ? -9.779 -3.352 11.302 1.00 83.81 100 GLN A C 1
ATOM 688 O O . GLN A 1 100 ? -9.062 -2.621 10.615 1.00 83.81 100 GLN A O 1
ATOM 693 N N . ASP A 1 101 ? -9.777 -4.680 11.195 1.00 83.31 101 ASP A N 1
ATOM 694 C CA . ASP A 1 101 ? -8.975 -5.378 10.193 1.00 83.31 101 ASP A CA 1
ATOM 695 C C . ASP A 1 101 ? -9.433 -5.024 8.768 1.00 83.31 101 ASP A C 1
ATOM 697 O O . ASP A 1 101 ? -10.626 -4.981 8.446 1.00 83.31 101 ASP A O 1
ATOM 701 N N . VAL A 1 102 ? -8.460 -4.777 7.901 1.00 89.38 102 VAL A N 1
ATOM 702 C CA . VAL A 1 102 ? -8.593 -4.442 6.483 1.00 89.38 102 VAL A CA 1
ATOM 703 C C . VAL A 1 102 ? -8.176 -5.660 5.663 1.00 89.38 102 VAL A C 1
ATOM 705 O O . VAL A 1 102 ? -7.140 -6.259 5.926 1.00 89.38 102 VAL A O 1
ATOM 708 N N . LEU A 1 103 ? -8.960 -5.992 4.633 1.00 90.69 103 LEU A N 1
ATOM 709 C CA . LEU A 1 103 ? -8.649 -7.086 3.711 1.00 90.69 103 LEU A CA 1
ATOM 710 C C . LEU A 1 103 ? -7.342 -6.778 2.977 1.00 90.69 103 LEU A C 1
ATOM 712 O O . LEU A 1 103 ? -7.241 -5.742 2.323 1.00 90.69 103 LEU A O 1
ATOM 716 N N . VAL A 1 104 ? -6.368 -7.681 3.024 1.00 94.00 104 VAL A N 1
ATOM 717 C CA . VAL A 1 104 ? -5.151 -7.565 2.210 1.00 94.00 104 VAL A CA 1
ATOM 718 C C . VAL A 1 104 ? -5.187 -8.632 1.135 1.00 94.00 104 VAL A C 1
ATOM 720 O O . VAL A 1 104 ? -5.175 -9.820 1.430 1.00 94.00 104 VAL A O 1
ATOM 723 N N . THR A 1 105 ? -5.246 -8.210 -0.120 1.00 94.69 105 THR A N 1
ATOM 724 C CA . THR A 1 105 ? -5.195 -9.085 -1.288 1.00 94.69 105 THR A CA 1
ATOM 725 C C . THR A 1 105 ? -3.884 -8.869 -2.027 1.00 94.69 105 THR A C 1
ATOM 727 O O . THR A 1 105 ? -3.572 -7.748 -2.435 1.00 94.69 105 THR A O 1
ATOM 730 N N . ILE A 1 106 ? -3.117 -9.941 -2.204 1.00 94.56 106 ILE A N 1
ATOM 731 C CA . ILE A 1 106 ? -1.937 -9.944 -3.068 1.00 94.56 106 ILE A CA 1
ATOM 732 C C . ILE A 1 106 ? -2.147 -11.020 -4.121 1.00 94.56 106 ILE A C 1
ATOM 734 O O . ILE A 1 106 ? -2.157 -12.211 -3.807 1.00 94.56 106 ILE A O 1
ATOM 738 N N . ASN A 1 107 ? -2.317 -10.581 -5.361 1.00 94.06 107 ASN A N 1
ATOM 739 C CA . ASN A 1 107 ? -2.403 -11.453 -6.521 1.00 94.06 107 ASN A CA 1
ATOM 740 C C . ASN A 1 107 ? -1.085 -11.316 -7.269 1.00 94.06 107 ASN A C 1
ATOM 742 O O . ASN A 1 107 ? -0.809 -10.260 -7.831 1.00 94.06 107 ASN A O 1
ATOM 746 N N . ALA A 1 108 ? -0.237 -12.338 -7.190 1.00 91.94 108 ALA A N 1
ATOM 747 C CA . ALA A 1 108 ? 1.057 -12.305 -7.847 1.00 91.94 108 ALA A CA 1
ATOM 748 C C . ALA A 1 108 ? 1.554 -13.693 -8.198 1.00 91.94 108 ALA A C 1
ATOM 750 O O . ALA A 1 108 ? 1.408 -14.603 -7.397 1.00 91.94 108 ALA A O 1
ATOM 751 N N . ASP A 1 109 ? 2.238 -13.844 -9.331 1.00 91.81 109 ASP A N 1
ATOM 752 C CA . ASP A 1 109 ? 2.899 -15.108 -9.669 1.00 91.81 109 ASP A CA 1
ATOM 753 C C . ASP A 1 109 ? 3.892 -15.472 -8.550 1.00 91.81 109 ASP A C 1
ATOM 755 O O . ASP A 1 109 ? 3.946 -16.600 -8.084 1.00 91.81 109 ASP A O 1
ATOM 759 N N . ASN A 1 110 ? 4.654 -14.487 -8.060 1.00 89.31 110 ASN A N 1
ATOM 760 C CA . ASN A 1 110 ? 5.690 -14.700 -7.053 1.00 89.31 110 ASN A CA 1
ATOM 761 C C . ASN A 1 110 ? 5.651 -13.649 -5.941 1.00 89.31 110 ASN A C 1
ATOM 763 O O . ASN A 1 110 ? 5.612 -12.445 -6.207 1.00 89.31 110 ASN A O 1
ATOM 767 N N . LEU A 1 111 ? 5.776 -14.108 -4.694 1.00 91.69 111 LEU A N 1
ATOM 768 C CA . LEU A 1 111 ? 5.880 -13.270 -3.501 1.00 91.69 111 LEU A CA 1
ATOM 769 C C . LEU A 1 111 ? 7.160 -13.617 -2.727 1.00 91.69 111 LEU A C 1
ATOM 771 O O . LEU A 1 111 ? 7.282 -14.696 -2.155 1.00 91.69 111 LEU A O 1
ATOM 775 N N . LEU A 1 112 ? 8.109 -12.682 -2.695 1.00 91.75 112 LEU A N 1
ATOM 776 C CA . LEU A 1 112 ? 9.351 -12.788 -1.929 1.00 91.75 112 LEU A CA 1
ATOM 777 C C . LEU A 1 112 ? 9.274 -11.866 -0.713 1.00 91.75 112 LEU A C 1
ATOM 779 O O . LEU A 1 112 ? 9.177 -10.648 -0.862 1.00 91.75 112 LEU A O 1
ATOM 783 N N . VAL A 1 113 ? 9.337 -12.437 0.487 1.00 92.44 113 VAL A N 1
ATOM 784 C CA . VAL A 1 113 ? 9.240 -11.702 1.756 1.00 92.44 113 VAL A CA 1
ATOM 785 C C . VAL A 1 113 ? 10.480 -12.003 2.583 1.00 92.44 113 VAL A C 1
ATOM 787 O O . VAL A 1 113 ? 10.788 -13.163 2.844 1.00 92.44 113 VAL A O 1
ATOM 790 N N . SER A 1 114 ? 11.224 -10.968 2.968 1.00 92.38 114 SER A N 1
ATOM 791 C CA . SER A 1 114 ? 12.351 -11.118 3.890 1.00 92.38 114 SER A CA 1
ATOM 792 C C . SER A 1 114 ? 11.873 -11.436 5.312 1.00 92.38 114 SER A C 1
ATOM 794 O O . SER A 1 114 ? 10.766 -11.070 5.698 1.00 92.38 114 SER A O 1
ATOM 796 N N . ASN A 1 115 ? 12.735 -12.045 6.131 1.00 92.19 115 ASN A N 1
ATOM 797 C CA . ASN A 1 115 ? 12.410 -12.399 7.524 1.00 92.19 115 ASN A CA 1
ATOM 798 C C . ASN A 1 115 ? 12.060 -11.194 8.419 1.00 92.19 115 ASN A C 1
ATOM 800 O O . ASN A 1 115 ? 11.449 -11.360 9.467 1.00 92.19 115 ASN A O 1
ATOM 804 N N . ASP A 1 116 ? 12.485 -9.993 8.030 1.00 92.62 116 ASP A N 1
ATOM 805 C CA . ASP A 1 116 ? 12.214 -8.722 8.709 1.00 92.62 116 ASP A CA 1
ATOM 806 C C . ASP A 1 116 ? 11.073 -7.920 8.052 1.00 92.62 116 ASP A C 1
ATOM 808 O O . ASP A 1 116 ? 10.856 -6.755 8.388 1.00 92.62 116 ASP A O 1
ATOM 812 N N . SER A 1 117 ? 10.343 -8.533 7.118 1.00 94.31 117 SER A N 1
ATOM 813 C CA . SER A 1 117 ? 9.114 -7.987 6.547 1.00 94.31 117 SER A CA 1
ATOM 814 C C . SER A 1 117 ? 7.881 -8.646 7.158 1.00 94.31 117 SER A C 1
ATOM 816 O O . SER A 1 117 ? 7.913 -9.804 7.566 1.00 94.31 117 SER A O 1
ATOM 818 N N . ALA A 1 118 ? 6.769 -7.913 7.187 1.00 93.69 118 ALA A N 1
ATOM 819 C CA . ALA A 1 118 ? 5.514 -8.403 7.745 1.00 93.69 118 ALA A CA 1
ATOM 820 C C . ALA A 1 118 ? 4.302 -7.977 6.911 1.00 93.69 118 ALA A C 1
ATOM 822 O O . ALA A 1 118 ? 4.209 -6.839 6.445 1.00 93.69 118 ALA A O 1
ATOM 823 N N . ILE A 1 119 ? 3.338 -8.886 6.776 1.00 94.12 119 ILE A N 1
ATOM 824 C CA . ILE A 1 119 ? 1.995 -8.596 6.272 1.00 94.12 119 ILE A CA 1
ATOM 825 C C . ILE A 1 119 ? 1.040 -8.830 7.440 1.00 94.12 119 ILE A C 1
ATOM 827 O O . ILE A 1 119 ? 0.866 -9.960 7.884 1.00 94.12 119 ILE A O 1
ATOM 831 N N . LEU A 1 120 ? 0.485 -7.750 7.979 1.00 91.81 120 LEU A N 1
ATOM 832 C CA . LEU A 1 120 ? -0.346 -7.747 9.178 1.00 91.81 120 LEU A CA 1
ATOM 833 C C . LEU A 1 120 ? -1.811 -7.592 8.767 1.00 91.81 120 LEU A C 1
ATOM 835 O O . LEU A 1 120 ? -2.220 -6.502 8.368 1.00 91.81 120 LEU A O 1
ATOM 839 N N . THR A 1 121 ? -2.580 -8.676 8.829 1.00 90.50 121 THR A N 1
ATOM 840 C CA . THR A 1 121 ? -4.025 -8.713 8.554 1.00 90.50 121 THR A CA 1
ATOM 841 C C . THR A 1 121 ? -4.628 -10.003 9.105 1.00 90.50 121 THR A C 1
ATOM 843 O O . THR A 1 121 ? -3.957 -11.035 9.109 1.00 90.50 121 THR A O 1
ATOM 846 N N . ASP A 1 122 ? -5.895 -9.953 9.507 1.00 87.62 122 ASP A N 1
ATOM 847 C CA . ASP A 1 122 ? -6.694 -11.134 9.856 1.00 87.62 122 ASP A CA 1
ATOM 848 C C . ASP A 1 122 ? -7.501 -11.656 8.649 1.00 87.62 122 ASP A C 1
ATOM 850 O O . ASP A 1 122 ? -8.003 -12.782 8.658 1.00 87.62 122 ASP A O 1
ATOM 854 N N . ARG A 1 123 ? -7.604 -10.860 7.575 1.00 84.69 123 ARG A N 1
ATOM 855 C CA . ARG A 1 123 ? -8.288 -11.189 6.315 1.00 84.69 123 ARG A CA 1
ATOM 856 C C . ARG A 1 123 ? -7.328 -11.055 5.135 1.00 84.69 123 ARG A C 1
ATOM 858 O O . ARG A 1 123 ? -7.514 -10.217 4.256 1.00 84.69 123 ARG A O 1
ATOM 865 N N . GLY A 1 124 ? -6.294 -11.888 5.112 1.00 84.75 124 GLY A N 1
ATOM 866 C CA . GLY A 1 124 ? -5.367 -11.995 3.984 1.00 84.75 124 GLY A CA 1
ATOM 867 C C . GLY A 1 124 ? -5.863 -12.962 2.905 1.00 84.75 124 GLY A C 1
ATOM 868 O O . GLY A 1 124 ? -6.253 -14.085 3.215 1.00 84.75 124 GLY A O 1
ATOM 869 N N . VAL A 1 125 ? -5.809 -12.552 1.638 1.00 87.56 125 VAL A N 1
ATOM 870 C CA . VAL A 1 125 ? -6.018 -13.414 0.465 1.00 87.56 125 VAL A CA 1
ATOM 871 C C . VAL A 1 125 ? -4.773 -13.328 -0.410 1.00 87.56 125 VAL A C 1
ATOM 873 O O . VAL A 1 125 ? -4.451 -12.271 -0.950 1.00 87.56 125 VAL A O 1
ATOM 876 N N . PHE A 1 126 ? -4.061 -14.443 -0.541 1.00 88.25 126 PHE A N 1
ATOM 877 C CA . PHE A 1 126 ? -2.811 -14.516 -1.290 1.00 88.25 126 PHE A CA 1
ATOM 878 C C . PHE A 1 126 ? -2.970 -15.535 -2.416 1.00 88.25 126 PHE A C 1
ATOM 880 O O . PHE A 1 126 ? -3.019 -16.737 -2.162 1.00 88.25 126 PHE A O 1
ATOM 887 N N . SER A 1 127 ? -3.067 -15.048 -3.650 1.00 81.81 127 SER A N 1
ATOM 888 C CA . SER A 1 127 ? -3.096 -15.890 -4.847 1.00 81.81 127 SER A CA 1
ATOM 889 C C . SER A 1 127 ? -1.680 -15.915 -5.407 1.00 81.81 127 SER A C 1
ATOM 891 O O . SER A 1 127 ? -1.302 -14.996 -6.134 1.00 81.81 127 SER A O 1
ATOM 893 N N . ILE A 1 128 ? -0.884 -16.901 -4.981 1.00 81.88 128 ILE A N 1
ATOM 894 C CA . ILE A 1 128 ? 0.526 -17.032 -5.366 1.00 81.88 128 ILE A CA 1
ATOM 895 C C . ILE A 1 128 ? 0.704 -18.290 -6.210 1.00 81.88 128 ILE A C 1
ATOM 897 O O . ILE A 1 128 ? 0.360 -19.381 -5.756 1.00 81.88 128 ILE A O 1
ATOM 901 N N . ASP A 1 129 ? 1.260 -18.142 -7.411 1.00 61.66 129 ASP A N 1
ATOM 902 C CA . ASP A 1 129 ? 1.636 -19.272 -8.265 1.00 61.66 129 ASP A CA 1
ATOM 903 C C . ASP A 1 129 ? 3.033 -19.775 -7.868 1.00 61.66 129 ASP A C 1
ATOM 905 O O . ASP A 1 129 ? 4.053 -19.468 -8.482 1.00 61.66 129 ASP A O 1
ATOM 909 N N . THR A 1 130 ? 3.111 -20.499 -6.749 1.00 52.16 130 THR A N 1
ATOM 910 C CA . THR A 1 130 ? 4.385 -20.977 -6.192 1.00 52.16 130 THR A CA 1
ATOM 911 C C . THR A 1 130 ? 4.938 -22.203 -6.922 1.00 52.16 130 THR A C 1
ATOM 913 O O . THR A 1 130 ? 5.360 -23.161 -6.273 1.00 52.16 130 THR A O 1
ATOM 916 N N . ASP A 1 131 ? 4.996 -22.186 -8.253 1.00 49.78 131 ASP A N 1
ATOM 917 C CA . ASP A 1 131 ? 5.825 -23.126 -9.012 1.00 49.78 131 ASP A CA 1
ATOM 918 C C . ASP A 1 131 ? 7.221 -22.548 -9.291 1.00 49.78 131 ASP A C 1
ATOM 920 O O . ASP A 1 131 ? 7.705 -22.423 -10.417 1.00 49.78 131 ASP A O 1
ATOM 924 N N . LEU A 1 132 ? 7.906 -22.175 -8.208 1.00 53.22 132 LEU A N 1
ATOM 925 C CA . LEU A 1 132 ? 9.321 -21.811 -8.260 1.00 53.22 132 LEU A CA 1
ATOM 926 C C . LEU A 1 132 ? 10.189 -23.029 -8.621 1.00 53.22 132 LEU A C 1
ATOM 928 O O . LEU A 1 132 ? 11.273 -22.867 -9.176 1.00 53.22 132 LEU A O 1
ATOM 932 N N . ALA A 1 133 ? 9.719 -24.249 -8.339 1.00 49.88 133 ALA A N 1
ATOM 933 C CA . ALA A 1 133 ? 10.459 -25.479 -8.592 1.00 49.88 133 ALA A CA 1
ATOM 934 C C . ALA A 1 133 ? 10.612 -25.765 -10.094 1.00 49.88 133 ALA A C 1
ATOM 936 O O . ALA A 1 133 ? 11.726 -26.082 -10.504 1.00 49.88 133 ALA A O 1
ATOM 937 N N . GLN A 1 134 ? 9.573 -25.568 -10.920 1.00 46.69 134 GLN A N 1
ATOM 938 C CA . GLN A 1 134 ? 9.658 -25.672 -12.389 1.00 46.69 134 GLN A CA 1
ATOM 939 C C . GLN A 1 134 ? 10.557 -24.590 -13.018 1.00 46.69 134 GLN A C 1
ATOM 941 O O . GLN A 1 134 ? 11.121 -24.804 -14.089 1.00 46.69 134 GLN A O 1
ATOM 946 N N . GLY A 1 135 ? 10.759 -23.452 -12.344 1.00 49.78 135 GLY A N 1
ATOM 947 C CA . GLY A 1 135 ? 11.714 -22.413 -12.755 1.00 49.78 135 GLY A CA 1
ATOM 948 C C . GLY A 1 135 ? 13.179 -22.719 -12.409 1.00 49.78 135 GLY A C 1
ATOM 949 O O . GLY A 1 135 ? 14.083 -22.158 -13.027 1.00 49.78 135 GLY A O 1
ATOM 950 N N . LEU A 1 136 ? 13.433 -23.623 -11.454 1.00 48.56 136 LEU A N 1
ATOM 951 C CA . LEU A 1 136 ? 14.781 -24.073 -11.080 1.00 48.56 136 LEU A CA 1
ATOM 952 C C . LEU A 1 136 ? 15.242 -25.346 -11.816 1.00 48.56 136 LEU A C 1
ATOM 954 O O . LEU A 1 136 ? 16.435 -25.645 -11.786 1.00 48.56 136 LEU A O 1
ATOM 958 N N . VAL A 1 137 ? 14.363 -26.052 -12.542 1.00 48.44 137 VAL A N 1
ATOM 959 C CA . VAL A 1 137 ? 14.734 -27.230 -13.374 1.00 48.44 137 VAL A CA 1
ATOM 960 C C . VAL A 1 137 ? 15.586 -26.840 -14.598 1.00 48.44 137 VAL A C 1
ATOM 962 O O . VAL A 1 137 ? 16.054 -27.696 -15.341 1.00 48.44 137 VAL A O 1
ATOM 965 N N . GLY A 1 138 ? 15.828 -25.542 -14.801 1.00 46.94 138 GLY A N 1
ATOM 966 C CA . GLY A 1 138 ? 16.713 -25.000 -15.831 1.00 46.94 138 GLY A CA 1
ATOM 967 C C . GLY A 1 138 ? 18.091 -24.552 -15.339 1.00 46.94 138 GLY A C 1
ATOM 968 O O . GLY A 1 138 ? 18.846 -24.001 -16.139 1.00 46.94 138 GLY A O 1
ATOM 969 N N . PHE A 1 139 ? 18.454 -24.748 -14.063 1.00 42.59 139 PHE A N 1
ATOM 970 C CA . PHE A 1 139 ? 19.876 -24.734 -13.723 1.00 42.59 139 PHE A CA 1
ATOM 971 C C . PHE A 1 139 ? 20.404 -26.107 -14.094 1.00 42.59 139 PHE A C 1
ATOM 973 O O . PHE A 1 139 ? 20.187 -27.080 -13.375 1.00 42.59 139 PHE A O 1
ATOM 980 N N . ASP A 1 140 ? 21.027 -26.176 -15.268 1.00 46.12 140 ASP A N 1
ATOM 981 C CA . ASP A 1 140 ? 21.811 -27.314 -15.708 1.00 46.12 140 ASP A CA 1
ATOM 982 C C . ASP A 1 140 ? 22.835 -27.597 -14.605 1.00 46.12 140 ASP A C 1
ATOM 984 O O . ASP A 1 140 ? 23.907 -26.990 -14.528 1.00 46.12 140 ASP A O 1
ATOM 988 N N . LEU A 1 141 ? 22.463 -28.486 -13.684 1.00 47.25 141 LEU A N 1
ATOM 989 C CA . LEU A 1 141 ? 23.372 -29.135 -12.769 1.00 47.25 141 LEU A CA 1
ATOM 990 C C . LEU A 1 141 ? 24.211 -30.085 -13.626 1.00 47.25 141 LEU A C 1
ATOM 992 O O . LEU A 1 141 ? 24.262 -31.287 -13.397 1.00 47.25 141 LEU A O 1
ATOM 996 N N . ASN A 1 142 ? 25.056 -29.491 -14.465 1.00 46.56 142 ASN A N 1
ATOM 997 C CA . ASN A 1 142 ? 26.454 -29.855 -14.514 1.00 46.56 142 ASN A CA 1
ATOM 998 C C . ASN A 1 142 ? 27.088 -29.582 -13.129 1.00 46.56 142 ASN A C 1
ATOM 1000 O O . ASN A 1 142 ? 28.140 -28.955 -13.004 1.00 46.56 142 ASN A O 1
ATOM 1004 N N . LEU A 1 143 ? 26.497 -30.158 -12.070 1.00 46.28 143 LEU A N 1
ATOM 1005 C CA . LEU A 1 143 ? 27.241 -30.883 -11.064 1.00 46.28 143 LEU A CA 1
ATOM 1006 C C . LEU A 1 143 ? 28.003 -31.939 -11.854 1.00 46.28 143 LEU A C 1
ATOM 1008 O O . LEU A 1 143 ? 27.621 -33.105 -11.939 1.00 46.28 143 LEU A O 1
ATOM 1012 N N . ARG A 1 144 ? 29.116 -31.504 -12.454 1.00 43.94 144 ARG A N 1
ATOM 1013 C CA . ARG A 1 144 ? 30.269 -32.363 -12.584 1.00 43.94 144 ARG A CA 1
ATOM 1014 C C . ARG A 1 144 ? 30.421 -32.945 -11.201 1.00 43.94 144 ARG A C 1
ATOM 1016 O O . ARG A 1 144 ? 30.789 -32.239 -10.268 1.00 43.94 144 ARG A O 1
ATOM 1023 N N . ALA A 1 145 ? 30.004 -34.194 -11.095 1.00 49.00 145 ALA A N 1
ATOM 1024 C CA . ALA A 1 145 ? 30.618 -35.228 -10.319 1.00 49.00 145 ALA A CA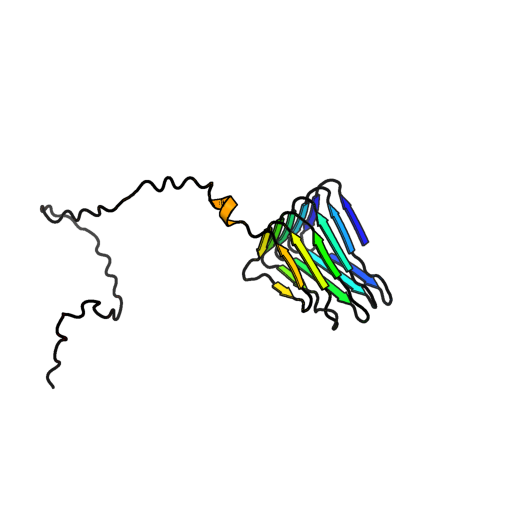 1
ATOM 1025 C C . ALA A 1 145 ? 32.086 -34.881 -10.021 1.00 49.00 145 ALA A C 1
ATOM 1027 O O . 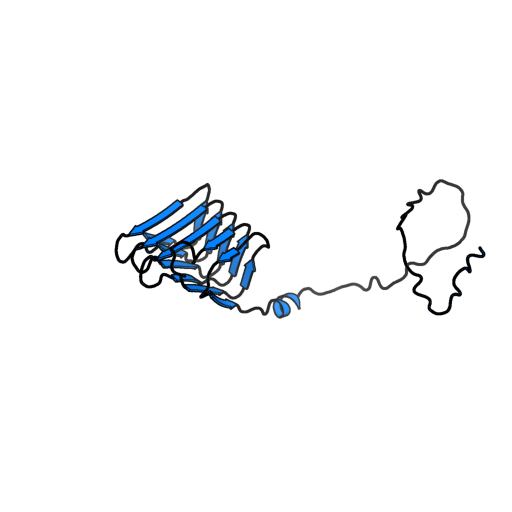ALA A 1 145 ? 33.008 -35.459 -10.586 1.00 49.00 145 ALA A O 1
ATOM 1028 N N . ALA A 1 146 ? 32.318 -33.992 -9.057 1.00 44.72 146 ALA A N 1
ATOM 1029 C CA . ALA A 1 146 ? 33.423 -34.103 -8.134 1.00 44.72 146 ALA A CA 1
ATOM 1030 C C . ALA A 1 146 ? 33.033 -35.231 -7.174 1.00 44.72 146 ALA A C 1
ATOM 1032 O O . ALA A 1 146 ? 32.930 -35.060 -5.962 1.00 44.72 146 ALA A O 1
ATOM 1033 N N . ASN A 1 147 ? 32.739 -36.396 -7.758 1.00 48.91 147 ASN A N 1
ATOM 1034 C CA . ASN A 1 147 ? 32.694 -37.644 -7.053 1.00 48.91 147 ASN A CA 1
ATOM 1035 C C . ASN A 1 147 ? 34.094 -37.769 -6.478 1.00 48.91 147 ASN A C 1
ATOM 1037 O O . ASN A 1 147 ? 35.061 -38.011 -7.196 1.00 48.91 147 ASN A O 1
ATOM 1041 N N . ALA A 1 148 ? 34.172 -37.521 -5.178 1.00 54.06 148 ALA A N 1
ATOM 1042 C CA . ALA A 1 148 ? 34.677 -38.534 -4.286 1.00 54.06 148 ALA A CA 1
ATOM 1043 C C . ALA A 1 148 ? 35.962 -39.192 -4.796 1.00 54.06 148 ALA A C 1
ATOM 1045 O O . ALA A 1 148 ? 35.971 -40.328 -5.262 1.00 54.06 148 ALA A O 1
ATOM 1046 N N . LYS A 1 149 ? 37.065 -38.469 -4.640 1.00 42.28 149 LYS A N 1
ATOM 1047 C CA . LYS A 1 149 ? 38.326 -39.089 -4.251 1.00 42.28 149 LYS A CA 1
ATOM 1048 C C . LYS A 1 149 ? 39.166 -38.051 -3.524 1.00 42.28 149 LYS A C 1
ATOM 1050 O O . LYS A 1 149 ? 40.066 -37.440 -4.087 1.00 42.28 149 LYS A O 1
ATOM 1055 N N . LEU A 1 150 ? 38.883 -37.872 -2.235 1.00 45.88 150 LEU A N 1
ATOM 1056 C CA . LEU A 1 150 ? 39.972 -37.560 -1.318 1.00 45.88 150 LEU A CA 1
ATOM 1057 C C . LEU A 1 150 ? 40.826 -38.828 -1.269 1.00 45.88 150 LEU A C 1
ATOM 1059 O O . LEU A 1 150 ? 40.571 -39.734 -0.483 1.00 45.88 150 LEU A O 1
ATOM 1063 N N . GLN A 1 151 ? 41.765 -38.954 -2.209 1.00 45.38 151 GLN A N 1
ATOM 1064 C CA . GLN A 1 151 ? 42.863 -39.885 -2.018 1.00 45.38 151 GLN A CA 1
ATOM 1065 C C . GLN A 1 151 ? 43.721 -39.296 -0.907 1.00 45.38 151 GLN A C 1
ATOM 1067 O O . GLN A 1 151 ? 44.453 -38.332 -1.123 1.00 45.38 151 GLN A O 1
ATOM 1072 N N . GLU A 1 152 ? 43.597 -39.870 0.285 1.00 46.22 152 GLU A N 1
ATOM 1073 C CA . GLU A 1 152 ? 44.658 -39.808 1.275 1.00 46.22 152 GLU A CA 1
ATOM 1074 C C . GLU A 1 152 ? 45.904 -40.437 0.649 1.00 46.22 152 GLU A C 1
ATOM 1076 O O . GLU A 1 152 ? 46.017 -41.655 0.512 1.00 46.22 152 GLU A O 1
ATOM 1081 N N . SER A 1 153 ? 46.840 -39.597 0.222 1.00 46.62 153 SER A N 1
ATOM 1082 C CA . SER A 1 153 ? 48.206 -40.035 -0.031 1.00 46.62 153 SER A CA 1
ATOM 1083 C C . SER A 1 153 ? 48.926 -40.078 1.310 1.00 46.62 153 SER A C 1
ATOM 1085 O O . SER A 1 153 ? 49.637 -39.144 1.679 1.00 46.62 153 SER A O 1
ATOM 1087 N N . CYS A 1 154 ? 48.717 -41.157 2.062 1.00 50.53 154 CYS A N 1
ATOM 1088 C CA . CYS A 1 154 ? 49.668 -41.533 3.093 1.00 50.53 154 CYS A CA 1
ATOM 1089 C C . CYS A 1 154 ? 50.915 -42.119 2.420 1.00 50.53 154 CYS A C 1
ATOM 1091 O O . CYS A 1 154 ? 50.850 -43.159 1.772 1.00 50.53 154 CYS A O 1
ATOM 1093 N N . ASP A 1 155 ? 52.029 -41.436 2.683 1.00 43.12 155 ASP A N 1
ATOM 1094 C CA . ASP A 1 155 ? 53.411 -41.918 2.658 1.00 43.12 155 ASP A CA 1
ATOM 1095 C C . ASP A 1 155 ? 54.223 -41.701 1.366 1.00 43.12 155 ASP A C 1
ATOM 1097 O O . ASP A 1 155 ? 54.157 -42.475 0.420 1.00 43.12 155 ASP A O 1
ATOM 1101 N N . THR A 1 156 ? 55.043 -40.641 1.368 1.00 41.88 156 THR A N 1
ATOM 1102 C CA . THR A 1 156 ? 56.515 -40.778 1.359 1.00 41.88 156 THR A CA 1
ATOM 1103 C C . THR A 1 156 ? 57.163 -39.469 1.835 1.00 41.88 156 THR A C 1
ATOM 1105 O O . THR A 1 156 ? 56.999 -38.416 1.223 1.00 41.88 156 THR A O 1
ATOM 1108 N N . ARG A 1 157 ? 57.890 -39.559 2.953 1.00 51.06 157 ARG A N 1
ATOM 1109 C CA . ARG A 1 157 ? 58.731 -38.542 3.620 1.00 51.06 157 ARG A CA 1
ATOM 1110 C C . ARG A 1 157 ? 59.403 -37.510 2.697 1.00 51.06 157 ARG A C 1
ATOM 1112 O O . ARG A 1 157 ? 60.257 -37.912 1.918 1.00 51.06 157 ARG A O 1
ATOM 1119 N N . VAL A 1 158 ? 59.203 -36.211 2.961 1.00 43.84 158 VAL A N 1
ATOM 1120 C CA . VAL A 1 158 ? 60.248 -35.161 2.892 1.00 43.84 158 VAL A CA 1
ATOM 1121 C C . VAL A 1 158 ? 59.916 -34.058 3.915 1.00 43.84 158 VAL A C 1
ATOM 1123 O O . VAL A 1 158 ? 58.772 -33.640 4.039 1.00 43.84 158 VAL A O 1
ATOM 1126 N N . PHE A 1 159 ? 60.924 -33.644 4.682 1.00 49.81 159 PHE A N 1
ATOM 1127 C CA . PHE A 1 159 ? 60.895 -32.649 5.757 1.00 49.81 159 PHE A CA 1
ATOM 1128 C C . PHE A 1 159 ? 60.434 -31.250 5.304 1.00 49.81 159 PHE A C 1
ATOM 1130 O O . PHE A 1 159 ? 60.945 -30.734 4.313 1.00 49.81 159 PHE A O 1
ATOM 1137 N N . GLY A 1 160 ? 59.566 -30.602 6.089 1.00 45.28 160 GLY A N 1
ATOM 1138 C CA . GLY A 1 160 ? 59.278 -29.164 5.997 1.00 45.28 160 GLY A CA 1
ATOM 1139 C C . GLY A 1 160 ? 57.872 -28.815 6.489 1.00 45.28 160 GLY A C 1
ATOM 1140 O O . GLY A 1 160 ? 56.906 -29.418 6.038 1.00 45.28 160 GLY A O 1
ATOM 1141 N N . ASP A 1 161 ? 57.787 -27.882 7.437 1.00 53.44 161 ASP A N 1
ATOM 1142 C CA . ASP A 1 161 ? 56.605 -27.463 8.205 1.00 53.44 161 ASP A CA 1
ATOM 1143 C C . ASP A 1 161 ? 55.258 -27.479 7.458 1.00 53.44 161 ASP A C 1
ATOM 1145 O O . ASP A 1 161 ? 55.051 -26.752 6.486 1.00 53.44 161 ASP A O 1
ATOM 1149 N N . VAL A 1 162 ? 54.292 -28.235 7.993 1.00 48.31 162 VAL A N 1
ATOM 1150 C CA . VAL A 1 162 ? 52.879 -28.169 7.594 1.00 48.31 162 VAL A CA 1
ATOM 1151 C C . VAL A 1 162 ? 52.036 -27.779 8.801 1.00 48.31 162 VAL A C 1
ATOM 1153 O O . VAL A 1 162 ? 52.038 -28.450 9.834 1.00 48.31 162 VAL A O 1
ATOM 1156 N N . SER A 1 163 ? 51.331 -26.657 8.672 1.00 51.81 163 SER A N 1
ATOM 1157 C CA . SER A 1 163 ? 50.450 -26.110 9.700 1.00 51.81 163 SER A CA 1
ATOM 1158 C C . SER A 1 163 ? 49.306 -27.079 10.006 1.00 51.81 163 SER A C 1
ATOM 1160 O O . SER A 1 163 ? 48.577 -27.490 9.105 1.00 51.81 163 SER A O 1
ATOM 1162 N N . SER A 1 164 ? 49.131 -27.425 11.283 1.00 64.06 164 SER A N 1
ATOM 1163 C CA . SER A 1 164 ? 48.001 -28.233 11.745 1.00 64.06 164 SER A CA 1
ATOM 1164 C C . SER A 1 164 ? 46.901 -27.332 12.306 1.00 64.06 164 SER A C 1
ATOM 1166 O O . SER A 1 164 ? 47.167 -26.386 13.048 1.00 64.06 164 SER A O 1
ATOM 1168 N N . PHE A 1 165 ? 45.659 -27.613 11.918 1.00 42.88 165 PHE A N 1
ATOM 1169 C CA . PHE A 1 165 ? 44.468 -26.988 12.480 1.00 42.88 165 PHE A CA 1
ATOM 1170 C C . PHE A 1 165 ? 43.823 -27.978 13.449 1.00 42.88 165 PHE A C 1
ATOM 1172 O O . PHE A 1 165 ? 43.284 -29.006 13.039 1.00 42.88 165 PHE A O 1
ATOM 1179 N N . THR A 1 166 ? 43.904 -27.687 14.743 1.00 52.75 166 THR A N 1
ATOM 1180 C CA . THR A 1 166 ? 43.298 -28.510 15.791 1.00 52.75 166 THR A CA 1
ATOM 1181 C C . THR A 1 166 ? 41.858 -28.060 16.010 1.00 52.75 166 THR A C 1
ATOM 1183 O O . THR A 1 166 ? 41.602 -27.045 16.653 1.00 52.75 166 THR A O 1
ATOM 1186 N N . LEU A 1 167 ? 40.897 -28.820 15.481 1.00 49.16 167 LEU A N 1
ATOM 1187 C CA . LEU A 1 167 ? 39.485 -28.640 15.810 1.00 49.16 167 LEU A CA 1
ATOM 1188 C C . LEU A 1 167 ? 39.194 -29.342 17.148 1.00 49.16 167 LEU A C 1
ATOM 1190 O O . LEU A 1 167 ? 38.909 -30.537 17.188 1.00 49.16 167 LEU A O 1
ATOM 1194 N N . THR A 1 168 ? 39.283 -28.616 18.262 1.00 52.66 168 THR A N 1
ATOM 1195 C CA . THR A 1 168 ? 38.866 -29.109 19.584 1.00 52.66 168 THR A CA 1
ATOM 1196 C C . THR A 1 168 ? 37.349 -28.984 19.740 1.00 52.66 168 THR A C 1
ATOM 1198 O O . THR A 1 168 ? 36.830 -28.029 20.311 1.00 52.66 168 THR A O 1
ATOM 1201 N N . GLY A 1 169 ? 36.618 -29.967 19.213 1.00 48.91 169 GLY A N 1
ATOM 1202 C CA . GLY A 1 169 ? 35.200 -30.163 19.515 1.00 48.91 169 GLY A CA 1
ATOM 1203 C C . GLY A 1 169 ? 35.028 -30.964 20.806 1.00 48.91 169 GLY A C 1
ATOM 1204 O O . GLY A 1 169 ? 35.504 -32.094 20.906 1.00 48.91 169 GLY A O 1
ATOM 1205 N N . ALA A 1 170 ? 34.347 -30.396 21.799 1.00 54.88 170 ALA A N 1
ATOM 1206 C CA . ALA A 1 170 ? 33.954 -31.117 23.002 1.00 54.88 170 ALA A CA 1
ATOM 1207 C C . ALA A 1 170 ? 32.802 -32.092 22.685 1.00 54.88 170 ALA A C 1
ATOM 1209 O O . ALA A 1 170 ? 31.696 -31.662 22.377 1.00 54.88 170 ALA A O 1
ATOM 1210 N N . GLY A 1 171 ? 33.066 -33.398 22.792 1.00 51.53 171 GLY A N 1
ATOM 1211 C CA . GLY A 1 171 ? 32.040 -34.418 23.043 1.00 51.53 171 GLY A CA 1
ATOM 1212 C C . GLY A 1 171 ? 31.182 -34.851 21.851 1.00 51.53 171 GLY A C 1
ATOM 1213 O O . GLY A 1 171 ? 29.984 -34.590 21.824 1.00 51.53 171 GLY A O 1
ATOM 1214 N N . GLY A 1 172 ? 31.767 -35.598 20.911 1.00 51.78 172 GLY A N 1
ATOM 1215 C CA . GLY A 1 172 ? 31.010 -36.425 19.966 1.00 51.78 172 GLY A CA 1
ATOM 1216 C C . GLY A 1 172 ? 30.933 -37.871 20.457 1.00 51.78 172 GLY A C 1
ATOM 1217 O O . GLY A 1 172 ? 31.965 -38.508 20.665 1.00 51.78 172 GLY A O 1
ATOM 1218 N N . VAL A 1 173 ? 29.721 -38.389 20.651 1.00 57.91 173 VAL A N 1
ATOM 1219 C CA . VAL A 1 173 ? 29.475 -39.817 20.902 1.00 57.91 173 VAL A CA 1
ATOM 1220 C C . VAL A 1 173 ? 29.953 -40.646 19.706 1.00 57.91 173 VAL A C 1
ATOM 1222 O O . VAL A 1 173 ? 29.711 -40.294 18.553 1.00 57.91 173 VAL A O 1
ATOM 1225 N N . SER A 1 174 ? 30.669 -41.738 19.974 1.00 50.88 174 SER A N 1
ATOM 1226 C CA . SER A 1 174 ? 31.110 -42.665 18.929 1.00 50.88 174 SER A CA 1
ATOM 1227 C C . SER A 1 174 ? 29.883 -43.306 18.268 1.00 50.88 174 SER A C 1
ATOM 1229 O O . SER A 1 174 ? 29.043 -43.869 18.962 1.00 50.88 174 SER A O 1
ATOM 1231 N N . LEU A 1 175 ? 29.770 -43.219 16.938 1.00 54.62 175 LEU A N 1
ATOM 1232 C CA . LEU A 1 175 ? 28.680 -43.821 16.151 1.00 54.62 175 LEU A CA 1
ATOM 1233 C C . LEU A 1 175 ? 28.860 -45.333 15.915 1.00 54.62 175 LEU A C 1
ATOM 1235 O O . LEU A 1 175 ? 28.142 -45.909 15.103 1.00 54.62 175 LEU A O 1
ATOM 1239 N N . ASP A 1 176 ? 29.817 -45.970 16.592 1.00 53.00 176 ASP A N 1
ATOM 1240 C CA . ASP A 1 176 ? 30.075 -47.403 16.480 1.00 53.00 176 ASP A CA 1
ATOM 1241 C C . ASP A 1 176 ? 29.394 -48.160 17.638 1.00 53.00 176 ASP A C 1
ATOM 1243 O O . ASP A 1 176 ? 29.863 -48.073 18.779 1.00 53.00 176 ASP A O 1
ATOM 1247 N N . PRO A 1 177 ? 28.312 -48.924 17.386 1.00 56.03 177 PRO A N 1
ATOM 1248 C CA . PRO A 1 177 ? 27.627 -49.705 18.414 1.00 56.03 177 PRO A CA 1
ATOM 1249 C C . PRO A 1 177 ? 28.461 -50.883 18.944 1.00 56.03 177 PRO A C 1
ATOM 1251 O O . PRO A 1 177 ? 28.048 -51.520 19.911 1.00 56.03 177 PRO A O 1
ATOM 1254 N N . ALA A 1 178 ? 29.597 -51.212 18.314 1.00 60.41 178 ALA A N 1
ATOM 1255 C CA . ALA A 1 178 ? 30.405 -52.383 18.643 1.00 60.41 178 ALA A CA 1
ATOM 1256 C C . ALA A 1 178 ? 31.657 -52.071 19.482 1.00 60.41 178 ALA A C 1
ATOM 1258 O O . ALA A 1 178 ? 32.372 -52.997 19.872 1.00 60.41 178 ALA A O 1
ATOM 1259 N N . ARG A 1 179 ? 31.943 -50.798 19.796 1.00 55.16 179 ARG A N 1
ATOM 1260 C CA . ARG A 1 179 ? 33.120 -50.440 20.601 1.00 55.16 179 ARG A CA 1
ATOM 1261 C C . ARG A 1 179 ? 32.807 -50.524 22.106 1.00 55.16 179 ARG A C 1
ATOM 1263 O O . ARG A 1 179 ? 31.939 -49.788 22.576 1.00 55.16 179 ARG A O 1
ATOM 1270 N N . PRO A 1 180 ? 33.519 -51.352 22.898 1.00 60.78 180 PRO A N 1
ATOM 1271 C CA . PRO A 1 180 ? 33.339 -51.368 24.345 1.00 60.78 180 PRO A CA 1
ATOM 1272 C C . PRO A 1 180 ? 33.758 -50.024 24.949 1.00 60.78 180 PRO A C 1
ATOM 1274 O O . PRO A 1 180 ? 34.822 -49.489 24.624 1.00 60.78 180 PRO A O 1
ATOM 1277 N N . MET A 1 181 ? 32.921 -49.479 25.832 1.00 56.16 181 MET A N 1
ATOM 1278 C CA . MET A 1 181 ? 33.223 -48.245 26.557 1.00 56.16 181 MET A CA 1
ATOM 1279 C C . MET A 1 181 ? 34.380 -48.474 27.542 1.00 56.16 181 MET A C 1
ATOM 1281 O O . MET A 1 181 ? 34.468 -49.557 28.129 1.00 56.16 181 MET A O 1
ATOM 1285 N N . PRO A 1 182 ? 35.250 -47.475 27.775 1.00 51.50 182 PRO A N 1
ATOM 1286 C CA . PRO A 1 182 ? 36.247 -47.566 28.831 1.00 51.50 182 PRO A CA 1
ATOM 1287 C C . PRO A 1 182 ? 35.536 -47.691 30.182 1.00 51.50 182 PRO A C 1
ATOM 1289 O O . PRO A 1 182 ? 34.773 -46.809 30.575 1.00 51.50 182 PRO A O 1
ATOM 1292 N N . ILE A 1 183 ? 35.782 -48.793 30.887 1.00 56.47 183 ILE A N 1
ATOM 1293 C CA . ILE A 1 183 ? 35.362 -48.965 32.276 1.00 56.47 183 ILE A CA 1
ATOM 1294 C C . ILE A 1 183 ? 36.267 -48.069 33.120 1.00 56.47 183 ILE A C 1
ATOM 1296 O O . ILE A 1 183 ? 37.476 -48.290 33.191 1.00 56.47 183 ILE A O 1
ATOM 1300 N N . VAL A 1 184 ? 35.684 -47.049 33.745 1.00 55.00 184 VAL A N 1
ATOM 1301 C CA . VAL A 1 184 ? 36.357 -46.283 34.795 1.00 55.00 184 VAL A CA 1
ATOM 1302 C C . VAL A 1 184 ? 36.290 -47.140 36.062 1.00 55.00 184 VAL A C 1
ATOM 1304 O O . VAL A 1 184 ? 35.213 -47.342 36.618 1.00 55.00 184 VAL A O 1
ATOM 1307 N N . ALA A 1 185 ? 37.419 -47.729 36.454 1.00 51.41 185 ALA A N 1
ATOM 1308 C CA . ALA A 1 185 ? 37.579 -48.363 37.764 1.00 51.41 185 ALA A CA 1
ATOM 1309 C C . ALA A 1 185 ? 37.597 -47.275 38.868 1.00 51.41 185 ALA A C 1
ATOM 1311 O O . ALA A 1 185 ? 37.960 -46.141 38.548 1.00 51.41 185 ALA A O 1
ATOM 1312 N N . PRO A 1 186 ? 37.166 -47.589 40.108 1.00 54.66 186 PRO A N 1
ATOM 1313 C CA . PRO A 1 186 ? 36.862 -46.598 41.148 1.00 54.66 186 PRO A CA 1
ATOM 1314 C C . PRO A 1 186 ? 38.063 -45.768 41.610 1.00 54.66 186 PRO A C 1
ATOM 1316 O O . PRO A 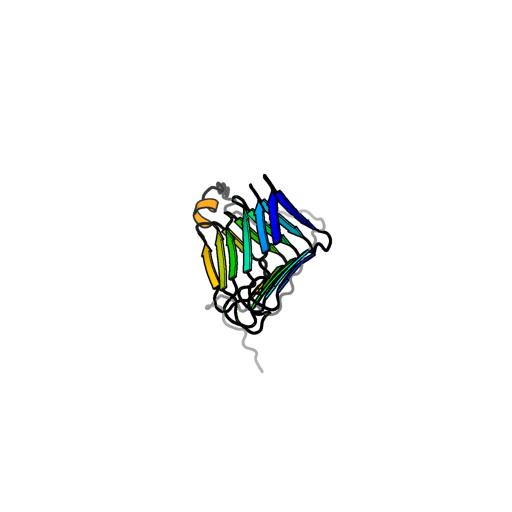1 186 ? 39.198 -46.297 41.597 1.00 54.66 186 PRO A O 1
#

Radius of gyration: 28.11 Å; chains: 1; bounding box: 78×64×59 Å

Sequence (186 aa):
ISIDSSRTVTLSSGARLNAAAAGTGGNITINAGRSVQRRDSTITAAAGNQ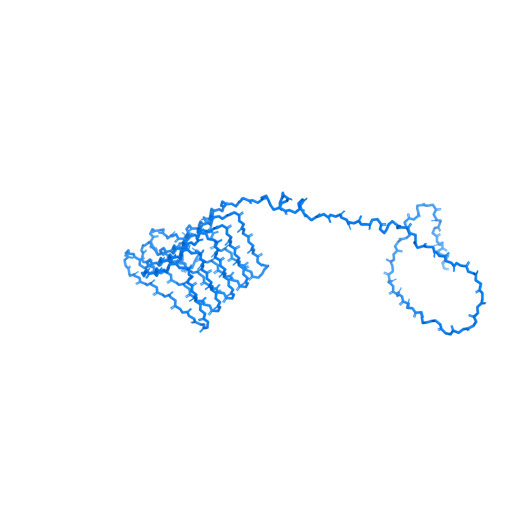GNIAINAPHSVIVLNSTITAQAQGTGGAISIDPRFVVLNKSTINGLAGGQDVLVTINADNLLVSNDSAILTDRGVFSIDTDLAQGLVGFDLNLRAANAKLQESCDTRVFGDVSSFTLTGAGGVSLDPARPMPIVAP